Protein AF-A0A1F2TN64-F1 (afdb_monomer)

Solvent-accessible surface area (backbone atoms only — not comparable to full-atom values): 20348 Å² total; per-residue (Å²): 143,78,88,83,78,82,79,74,81,76,73,93,75,72,71,48,75,47,79,46,53,26,42,60,43,100,80,72,42,45,39,30,72,47,90,91,70,42,44,28,40,50,38,76,92,53,47,90,76,58,58,72,69,39,39,29,32,22,40,30,51,77,48,101,82,36,29,40,29,45,81,72,48,76,61,81,82,84,92,81,87,76,88,78,70,61,68,74,57,60,54,52,61,56,53,66,69,72,69,71,85,89,83,90,89,87,88,86,86,88,87,88,85,86,89,88,86,88,88,86,89,84,85,92,80,94,76,83,86,76,77,83,77,75,81,74,79,72,81,70,74,72,76,73,72,75,77,74,81,56,46,60,81,80,42,45,61,85,33,24,33,30,37,44,34,38,42,68,51,41,52,51,20,25,60,74,57,61,46,51,75,28,62,48,44,39,50,57,53,64,38,50,54,28,38,70,56,50,32,38,36,39,41,68,40,83,53,100,79,44,67,68,59,50,53,50,56,50,50,42,45,76,49,62,30,51,74,46,74,41,76,51,46,71,44,63,42,90,86,78,66,46,77,44,76,51,64,84,55,62,67,62,51,49,50,52,55,60,78,42,49,92,63,38,44,33,35,39,37,30,39,24,58,49,88,48,27,65,54,46,44,54,42,39,76,70,72,34,47,42,30,37,33,32,21,79,93,49,50,32,70,63,24,61,72,53,43,43,83,68,70,46,44,51,71,75,39,44,95,69,24,40,44,87,91,57,70,73,70,80,88,128

Foldseek 3Di:
DDDDDDPDDPPPFPWDKDKFFWAQAPQRWTWTAAPVGAIEGEQPVCSVVHDHRWIFTWTWGDDPRHTYTYGDGTDDDDDDPHDDDPPVVVVVVVVVVPPDDDDDDDDDDDDDDDDDDDDDDDDDDDDDDDPDDDPDDDPPPDPPPPQADFLLVVDDLAFAEEEQAEPVQQVVQCVVLLFDFQLLLVQCRNCHNYRYFAYEHEDEPADPPDPVVVVVVVSCVSSRHSYHYDHWDFDQDPPPRDTDTDDDCLVVSLSVCVSCLVRGQEYEYAHQDLSCLVSLQVSVVVNHQYEYEGAPVRHDPSNVVRHHPDHRHVSSCCVRGGDPVDDRDPDD

pLDDT: mean 72.83, std 21.75, range [27.3, 98.62]

Structure (mmCIF, N/CA/C/O backbone):
data_AF-A0A1F2TN64-F1
#
_entry.id   AF-A0A1F2TN64-F1
#
loop_
_atom_site.group_PDB
_atom_site.id
_atom_site.type_symbol
_atom_site.label_atom_id
_atom_site.label_alt_id
_atom_site.label_comp_id
_atom_site.label_asym_id
_atom_site.label_entity_id
_atom_site.label_seq_id
_atom_site.pdbx_PDB_ins_code
_atom_site.Cartn_x
_atom_site.Cartn_y
_atom_site.Cartn_z
_atom_site.occupancy
_atom_site.B_iso_or_equiv
_atom_site.auth_seq_id
_atom_site.auth_comp_id
_atom_site.auth_asym_id
_atom_site.auth_atom_id
_atom_site.pdbx_PDB_model_num
ATOM 1 N N . MET A 1 1 ? -35.352 -37.977 -30.064 1.00 39.56 1 MET A N 1
ATOM 2 C CA . MET A 1 1 ? -35.302 -37.881 -28.590 1.00 39.56 1 MET A CA 1
ATOM 3 C C . MET A 1 1 ? -33.963 -38.431 -28.144 1.00 39.56 1 MET A C 1
ATOM 5 O O . MET A 1 1 ? -33.774 -39.636 -28.181 1.00 39.56 1 MET A O 1
ATOM 9 N N . THR A 1 2 ? -33.044 -37.540 -27.783 1.00 27.30 2 THR A N 1
ATOM 10 C CA . THR A 1 2 ? -31.737 -37.867 -27.199 1.00 27.30 2 THR A CA 1
ATOM 11 C C . THR A 1 2 ? -31.492 -36.801 -26.131 1.00 27.30 2 THR A C 1
ATOM 13 O O . THR A 1 2 ? -31.631 -35.620 -26.458 1.00 27.30 2 THR A O 1
ATOM 16 N N . PRO A 1 3 ? -31.243 -37.155 -24.859 1.00 36.47 3 PRO A N 1
ATOM 17 C CA . PRO A 1 3 ? -31.169 -36.165 -23.796 1.00 36.47 3 PRO A CA 1
ATOM 18 C C . PRO A 1 3 ? -29.805 -35.468 -23.799 1.00 36.47 3 PRO A C 1
ATOM 20 O O . PRO A 1 3 ? -28.757 -36.106 -23.869 1.00 36.47 3 PRO A O 1
ATOM 23 N N . ILE A 1 4 ? -29.855 -34.139 -23.730 1.00 35.28 4 ILE A N 1
ATOM 24 C CA . ILE A 1 4 ? -28.713 -33.235 -23.601 1.00 35.28 4 ILE A CA 1
ATOM 25 C C . ILE A 1 4 ? -28.131 -33.412 -22.195 1.00 35.28 4 ILE A C 1
ATOM 27 O O . ILE A 1 4 ? -28.823 -33.211 -21.195 1.00 35.28 4 ILE A O 1
ATOM 31 N N . GLY A 1 5 ? -26.865 -33.826 -22.135 1.00 30.88 5 GLY A N 1
ATOM 32 C CA . GLY A 1 5 ? -26.107 -33.967 -20.899 1.00 30.88 5 GLY A CA 1
ATOM 33 C C . GLY A 1 5 ? -25.981 -32.630 -20.174 1.00 30.88 5 GLY A C 1
ATOM 34 O O . GLY A 1 5 ? -25.584 -31.622 -20.754 1.00 30.88 5 GLY A O 1
ATOM 35 N N . ARG A 1 6 ? -26.333 -32.645 -18.887 1.00 35.66 6 ARG A N 1
ATOM 36 C CA . ARG A 1 6 ? -26.046 -31.582 -17.923 1.00 35.66 6 ARG A CA 1
ATOM 37 C C . ARG A 1 6 ? -24.535 -31.340 -17.884 1.00 35.66 6 ARG A C 1
ATOM 39 O O . ARG A 1 6 ? -23.804 -32.175 -17.361 1.00 35.66 6 ARG A O 1
ATOM 46 N N . ASN A 1 7 ? -24.082 -30.191 -18.380 1.00 31.33 7 ASN A N 1
ATOM 47 C CA . ASN A 1 7 ? -22.792 -29.643 -17.975 1.00 31.33 7 ASN A CA 1
ATOM 48 C C . ASN A 1 7 ? -22.923 -29.208 -16.514 1.00 31.33 7 ASN A C 1
ATOM 50 O O . ASN A 1 7 ? -23.584 -28.214 -16.212 1.00 31.33 7 ASN A O 1
ATOM 54 N N . GLY A 1 8 ? -22.340 -29.999 -15.614 1.00 30.70 8 GLY A N 1
ATOM 55 C CA . GLY A 1 8 ? -22.104 -29.587 -14.241 1.00 30.70 8 GLY A CA 1
ATOM 56 C C . GLY A 1 8 ? -21.147 -28.402 -14.246 1.00 30.70 8 GLY A C 1
ATOM 57 O O . GLY A 1 8 ? -20.028 -28.510 -14.743 1.00 30.70 8 GLY A O 1
ATOM 58 N N . ALA A 1 9 ? -21.610 -27.272 -13.718 1.00 32.94 9 ALA A N 1
ATOM 59 C CA . ALA A 1 9 ? -20.723 -26.241 -13.217 1.00 32.94 9 ALA A CA 1
ATOM 60 C C . ALA A 1 9 ? -19.852 -26.898 -12.139 1.00 32.94 9 ALA A C 1
ATOM 62 O O . ALA A 1 9 ? -20.365 -27.354 -11.119 1.00 32.94 9 ALA A O 1
ATOM 63 N N . VAL A 1 10 ? -18.561 -27.046 -12.420 1.00 35.47 10 VAL A N 1
ATOM 64 C CA 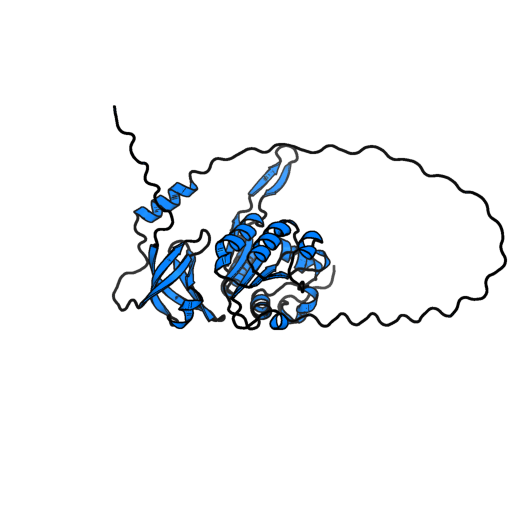. VAL A 1 10 ? -17.579 -27.377 -11.392 1.00 35.47 10 VAL A CA 1
ATOM 65 C C . VAL A 1 10 ? -17.364 -26.079 -10.626 1.00 35.47 10 VAL A C 1
ATOM 67 O O . VAL A 1 10 ? -16.872 -25.109 -11.196 1.00 35.47 10 VAL A O 1
ATOM 70 N N . ASP A 1 11 ? -17.842 -26.057 -9.385 1.00 36.22 11 ASP A N 1
ATOM 71 C CA . ASP 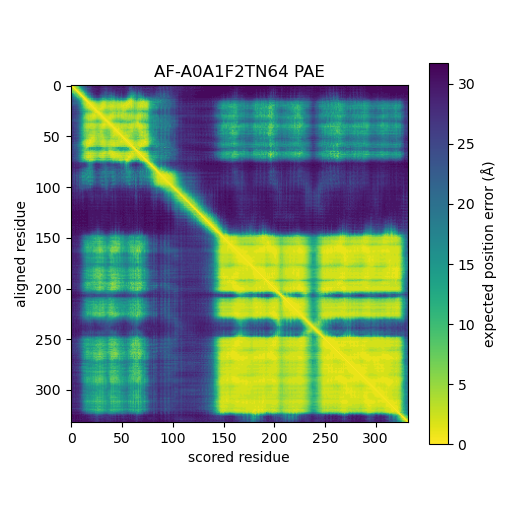A 1 11 ? -17.609 -24.992 -8.413 1.00 36.22 11 ASP A CA 1
ATOM 72 C C . ASP A 1 11 ? -16.093 -24.792 -8.254 1.00 36.22 11 ASP A C 1
ATOM 74 O O . ASP A 1 11 ? -15.376 -25.716 -7.875 1.00 36.22 11 ASP A O 1
ATOM 78 N N . ASP A 1 12 ? -15.597 -23.595 -8.564 1.00 45.56 12 ASP A N 1
ATOM 79 C CA . ASP A 1 12 ? -14.176 -23.215 -8.445 1.00 45.56 12 ASP A CA 1
ATOM 80 C C . ASP A 1 12 ? -13.821 -22.787 -6.998 1.00 45.56 12 ASP A C 1
ATOM 82 O O . ASP A 1 12 ? -12.786 -22.173 -6.745 1.00 45.56 12 ASP A O 1
ATOM 86 N N . ASP A 1 13 ? -14.706 -23.095 -6.042 1.00 47.28 13 ASP A N 1
ATOM 87 C CA . ASP A 1 13 ? -14.634 -22.705 -4.626 1.00 47.28 13 ASP A CA 1
ATOM 88 C C . ASP A 1 13 ? -14.516 -23.925 -3.690 1.00 47.28 13 ASP A C 1
ATOM 90 O O . ASP A 1 13 ? -14.804 -23.831 -2.497 1.00 47.28 13 ASP A O 1
ATOM 94 N N . GLU A 1 14 ? -14.101 -25.095 -4.204 1.00 52.12 14 GLU A N 1
ATOM 95 C CA . GLU A 1 14 ? -13.845 -26.247 -3.335 1.00 52.12 14 GLU A CA 1
ATOM 96 C C . GLU A 1 14 ? -12.638 -25.961 -2.418 1.00 52.12 14 GLU A C 1
ATOM 98 O O . GLU A 1 14 ? -11.516 -25.745 -2.895 1.00 52.12 14 GLU A O 1
ATOM 103 N N . PRO A 1 15 ? -12.838 -25.949 -1.088 1.00 57.16 15 PRO A N 1
ATOM 104 C CA . PRO A 1 15 ? -11.775 -25.642 -0.149 1.00 57.16 15 PRO A CA 1
ATOM 105 C C . PRO A 1 15 ? -10.668 -26.699 -0.204 1.00 57.16 15 PRO A C 1
ATOM 107 O O . PRO A 1 15 ? -10.902 -27.878 0.059 1.00 57.16 15 PRO A O 1
ATOM 110 N N . VAL A 1 16 ? -9.439 -26.268 -0.492 1.00 72.94 16 VAL A N 1
ATOM 111 C CA . VAL A 1 16 ? -8.272 -27.160 -0.540 1.00 72.94 16 VAL A CA 1
ATOM 112 C C . VAL A 1 16 ? -7.696 -27.302 0.865 1.00 72.94 16 VAL A C 1
ATOM 114 O O . VAL A 1 16 ? -7.259 -26.317 1.456 1.00 72.94 16 VAL A O 1
ATOM 117 N N . GLU A 1 17 ? -7.663 -28.512 1.417 1.00 79.44 17 GLU A N 1
ATOM 118 C CA . GLU A 1 17 ? -7.006 -28.770 2.704 1.00 79.44 17 GLU A CA 1
ATOM 119 C C . GLU A 1 17 ? -5.508 -29.064 2.512 1.00 79.44 17 GLU A C 1
ATOM 121 O O . GLU A 1 17 ? -5.107 -29.799 1.607 1.00 79.44 17 GLU A O 1
ATOM 126 N N . ALA A 1 18 ? -4.661 -28.465 3.351 1.00 77.62 18 ALA A N 1
ATOM 127 C CA . ALA A 1 18 ? -3.208 -28.622 3.312 1.00 77.62 18 ALA A CA 1
ATOM 128 C C . ALA A 1 18 ? -2.614 -28.622 4.723 1.00 77.62 18 ALA A C 1
ATOM 130 O O . ALA A 1 18 ? -3.174 -28.031 5.637 1.00 77.62 18 ALA A O 1
ATOM 131 N N . VAL A 1 19 ? -1.440 -29.230 4.901 1.00 78.31 19 VAL A N 1
ATOM 132 C CA . VAL A 1 19 ? -0.712 -29.199 6.179 1.00 78.31 19 VAL A CA 1
ATOM 133 C C . VAL A 1 19 ? 0.476 -28.249 6.065 1.00 78.31 19 VAL A C 1
ATOM 135 O O . VAL A 1 19 ? 1.426 -28.522 5.328 1.00 78.31 19 VAL A O 1
ATOM 138 N N . LEU A 1 20 ? 0.436 -27.140 6.802 1.00 81.06 20 LEU A N 1
ATOM 139 C CA . LEU A 1 20 ? 1.419 -26.058 6.723 1.00 81.06 20 LEU A CA 1
ATOM 140 C C . LEU A 1 20 ? 2.029 -25.747 8.088 1.00 81.06 20 LEU A C 1
ATOM 142 O O . LEU A 1 20 ? 1.344 -25.785 9.106 1.00 81.06 20 LEU A O 1
ATOM 146 N N . THR A 1 21 ? 3.320 -25.418 8.095 1.00 78.94 21 THR A N 1
ATOM 147 C CA . THR A 1 21 ? 3.996 -24.845 9.264 1.00 78.94 21 THR A CA 1
ATOM 148 C C . THR A 1 21 ? 3.968 -23.331 9.143 1.00 78.94 21 THR A C 1
ATOM 150 O O . THR A 1 21 ? 4.405 -22.793 8.121 1.00 78.94 21 THR A O 1
ATOM 153 N N . PHE A 1 22 ? 3.443 -22.658 10.162 1.00 79.56 22 PHE A N 1
ATOM 154 C CA . PHE A 1 22 ? 3.389 -21.202 10.197 1.00 79.56 22 PHE A CA 1
ATOM 155 C C . PHE A 1 22 ? 4.536 -20.657 11.029 1.00 79.56 22 PHE A C 1
ATOM 157 O O . PHE A 1 22 ? 4.775 -21.112 12.144 1.00 79.56 22 PHE A O 1
ATOM 164 N N . HIS A 1 23 ? 5.215 -19.657 10.481 1.00 76.69 23 HIS A N 1
ATOM 165 C CA . HIS A 1 23 ? 6.259 -18.930 11.181 1.00 76.69 23 HIS A CA 1
ATOM 166 C C . HIS A 1 23 ? 5.789 -17.518 11.491 1.00 76.69 23 HIS A C 1
ATOM 168 O O . HIS A 1 23 ? 5.224 -16.841 10.624 1.00 76.69 23 HIS A O 1
ATOM 174 N N . GLU A 1 24 ? 6.010 -17.099 12.728 1.00 76.50 24 GLU A N 1
ATOM 175 C CA . GLU A 1 24 ? 5.721 -15.757 13.195 1.00 76.50 24 GLU A CA 1
ATOM 176 C C . GLU A 1 24 ? 6.815 -14.792 12.729 1.00 76.50 24 GLU A C 1
ATOM 178 O O . GLU A 1 24 ? 8.011 -15.014 12.915 1.00 76.50 24 GLU A O 1
ATOM 183 N N . GLN A 1 25 ? 6.405 -13.722 12.061 1.00 73.06 25 GLN A N 1
ATOM 184 C CA . GLN A 1 25 ? 7.287 -12.640 11.648 1.00 73.06 25 GLN A CA 1
ATOM 185 C C . GLN A 1 25 ? 7.372 -11.581 12.749 1.00 73.06 25 GLN A C 1
ATOM 187 O O . GLN A 1 25 ? 6.516 -11.494 13.622 1.00 73.06 25 GLN A O 1
ATOM 192 N N . ALA A 1 26 ? 8.392 -10.721 12.682 1.00 58.22 26 ALA A N 1
ATOM 193 C CA . ALA A 1 26 ? 8.610 -9.647 13.660 1.00 58.22 26 ALA A CA 1
ATOM 194 C C . ALA A 1 26 ? 7.440 -8.642 13.769 1.00 58.22 26 ALA A C 1
ATOM 196 O O . ALA A 1 26 ? 7.387 -7.851 14.703 1.00 58.22 26 ALA A O 1
ATOM 197 N N . ASP A 1 27 ? 6.516 -8.661 12.809 1.00 57.62 27 ASP A N 1
ATOM 198 C CA . ASP A 1 27 ? 5.286 -7.865 12.785 1.00 57.62 27 ASP A CA 1
ATOM 199 C C . ASP A 1 27 ? 4.055 -8.617 13.332 1.00 57.62 27 ASP A C 1
ATOM 201 O O . ASP A 1 27 ? 2.925 -8.155 13.171 1.00 57.62 27 ASP A O 1
ATOM 205 N N . GLY A 1 28 ? 4.267 -9.779 13.956 1.00 65.12 28 GLY A N 1
ATOM 206 C CA . GLY A 1 28 ? 3.241 -10.627 14.557 1.00 65.12 28 GLY A CA 1
ATOM 207 C C . GLY A 1 28 ? 2.487 -11.513 13.567 1.00 65.12 28 GLY A C 1
ATOM 208 O O . GLY A 1 28 ? 1.685 -12.340 13.999 1.00 65.12 28 GLY A O 1
ATOM 209 N N . ARG A 1 29 ? 2.711 -11.392 12.249 1.00 71.06 29 ARG A N 1
ATOM 210 C CA . ARG A 1 29 ? 2.045 -12.244 11.250 1.00 71.06 29 ARG A CA 1
ATOM 211 C C . ARG A 1 29 ? 2.502 -13.682 11.329 1.00 71.06 29 ARG A C 1
ATOM 213 O O . ARG A 1 29 ? 3.685 -13.944 11.471 1.00 71.06 29 ARG A O 1
ATOM 220 N N . LYS A 1 30 ? 1.583 -14.606 11.059 1.00 76.62 30 LYS A N 1
ATOM 221 C CA . LYS A 1 30 ? 1.882 -16.031 10.904 1.00 76.62 30 LYS A CA 1
ATOM 222 C C . LYS A 1 30 ? 1.745 -16.417 9.437 1.00 76.62 30 LYS A C 1
ATOM 224 O O . LYS A 1 30 ? 0.650 -16.369 8.871 1.00 76.62 30 LYS A O 1
ATOM 229 N N . VAL A 1 31 ? 2.868 -16.763 8.815 1.00 80.06 31 VAL A N 1
ATOM 230 C CA . VAL A 1 31 ? 2.972 -17.035 7.372 1.00 80.06 31 VAL A CA 1
ATOM 231 C C . VAL A 1 31 ? 3.491 -18.438 7.104 1.00 80.06 31 VAL A C 1
ATOM 233 O O . VAL A 1 31 ? 4.410 -18.913 7.766 1.00 80.06 31 VAL A O 1
ATOM 236 N N . ALA A 1 32 ? 2.940 -19.061 6.067 1.00 80.00 32 ALA A N 1
ATOM 237 C CA . ALA A 1 32 ? 3.425 -20.309 5.493 1.00 80.00 32 ALA A CA 1
ATOM 238 C C . ALA A 1 32 ? 3.638 -20.157 3.977 1.00 80.00 32 ALA A C 1
ATOM 240 O O . ALA A 1 32 ? 3.263 -19.150 3.371 1.00 80.00 32 ALA A O 1
ATOM 241 N N . ARG A 1 33 ? 4.265 -21.148 3.336 1.00 75.62 33 ARG A N 1
ATOM 242 C CA . ARG A 1 33 ? 4.484 -21.165 1.880 1.00 75.62 33 ARG A CA 1
ATOM 243 C C . ARG A 1 33 ? 4.055 -22.504 1.291 1.00 75.62 33 ARG A C 1
ATOM 245 O O . ARG A 1 33 ? 4.389 -23.551 1.836 1.00 75.62 33 ARG A O 1
ATOM 252 N N . LEU A 1 34 ? 3.348 -22.460 0.165 1.00 70.94 34 LEU A N 1
ATOM 253 C CA . LEU A 1 34 ? 3.025 -23.635 -0.649 1.00 70.94 34 LEU A CA 1
ATOM 254 C C . LEU A 1 34 ? 4.150 -23.938 -1.654 1.00 70.94 34 LEU A C 1
ATOM 256 O O . LEU A 1 34 ? 4.951 -23.045 -1.969 1.00 70.94 34 LEU A O 1
ATOM 260 N N . PRO A 1 35 ? 4.200 -25.164 -2.216 1.00 52.56 35 PRO A N 1
ATOM 261 C CA . PRO A 1 35 ? 5.058 -25.462 -3.360 1.00 52.56 35 PRO A CA 1
ATOM 262 C C . PRO A 1 35 ? 4.799 -24.465 -4.501 1.00 52.56 35 PRO A C 1
ATOM 264 O O . PRO A 1 35 ? 3.655 -24.102 -4.768 1.00 52.56 35 PRO A O 1
ATOM 267 N N . GLY A 1 36 ? 5.862 -23.973 -5.142 1.00 53.41 36 GLY A N 1
ATOM 268 C CA . GLY A 1 36 ? 5.778 -22.878 -6.123 1.00 53.41 36 GLY A CA 1
ATOM 269 C C . GLY A 1 36 ? 5.879 -21.469 -5.521 1.00 53.41 36 GLY A C 1
ATOM 270 O O . GLY A 1 36 ? 5.781 -20.484 -6.245 1.00 53.41 36 GLY A O 1
ATOM 271 N N . GLY A 1 37 ? 6.102 -21.348 -4.207 1.00 60.34 37 GLY A N 1
ATOM 272 C CA . GLY A 1 37 ? 6.414 -20.073 -3.550 1.00 60.34 37 GLY A CA 1
ATOM 273 C C . GLY A 1 37 ? 5.199 -19.202 -3.228 1.00 60.34 37 GLY A C 1
ATOM 274 O O . GLY A 1 37 ? 5.370 -18.088 -2.729 1.00 60.34 37 GLY A O 1
ATOM 275 N N . LYS A 1 38 ? 3.979 -19.702 -3.465 1.00 68.06 38 LYS A N 1
ATOM 276 C CA . LYS A 1 38 ? 2.742 -19.003 -3.108 1.00 68.06 38 LYS A CA 1
ATOM 277 C C . LYS A 1 38 ? 2.673 -18.831 -1.589 1.00 68.06 38 LYS A C 1
ATOM 279 O O . LYS A 1 38 ? 2.704 -19.807 -0.839 1.00 68.06 38 LYS A O 1
ATOM 284 N N . VAL A 1 39 ? 2.605 -17.577 -1.149 1.00 76.75 39 VAL A N 1
ATOM 285 C CA . VAL A 1 39 ? 2.502 -17.213 0.269 1.00 76.75 39 VAL A CA 1
ATOM 286 C C . VAL A 1 39 ? 1.113 -17.578 0.786 1.00 76.75 39 VAL A C 1
ATOM 288 O O . VAL A 1 39 ? 0.112 -17.381 0.093 1.00 76.75 39 VAL A O 1
ATOM 291 N N . VAL A 1 40 ? 1.061 -18.102 2.006 1.00 78.69 40 VAL A N 1
ATOM 292 C CA . VAL A 1 40 ? -0.168 -18.407 2.732 1.00 78.69 40 VAL A CA 1
ATOM 293 C C . VAL A 1 40 ? -0.210 -17.562 3.995 1.00 78.69 40 VAL A C 1
ATOM 295 O O . VAL A 1 40 ? 0.684 -17.651 4.837 1.00 78.69 40 VAL A O 1
ATOM 298 N N . LEU A 1 41 ? -1.244 -16.735 4.103 1.00 80.81 41 LEU A N 1
ATOM 299 C CA . LEU A 1 41 ? -1.526 -15.914 5.272 1.00 80.81 41 LEU A CA 1
ATOM 300 C C . LEU A 1 41 ? -2.531 -16.652 6.149 1.00 80.81 41 LEU A C 1
ATOM 302 O O . LEU A 1 41 ? -3.555 -17.114 5.648 1.00 80.81 41 LEU A O 1
ATOM 306 N N . LEU A 1 42 ? -2.260 -16.761 7.444 1.00 80.75 42 LEU A N 1
ATOM 307 C CA . LEU A 1 42 ? -3.262 -17.248 8.385 1.00 80.75 42 LEU A CA 1
ATOM 308 C C . LEU A 1 42 ? -4.3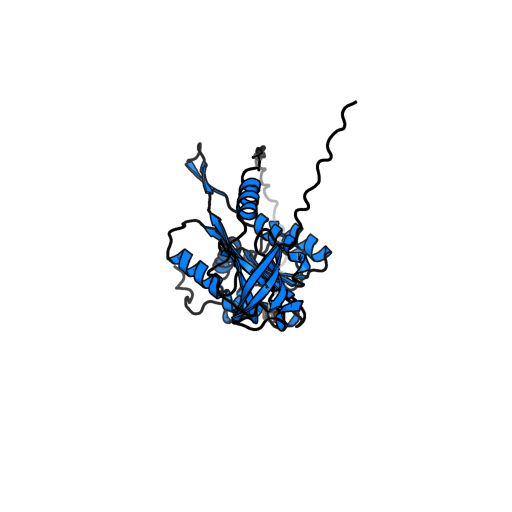96 -16.217 8.516 1.00 80.75 42 LEU A C 1
ATOM 310 O O . LEU A 1 42 ? -4.129 -15.014 8.542 1.00 80.75 42 LEU A O 1
ATOM 314 N N . ASP A 1 43 ? -5.650 -16.669 8.594 1.00 80.69 43 ASP A N 1
ATOM 315 C CA . ASP A 1 43 ? -6.782 -15.776 8.862 1.00 80.69 43 ASP A CA 1
ATOM 316 C C . ASP A 1 43 ? -6.538 -15.005 10.168 1.00 80.69 43 ASP A C 1
ATOM 318 O O . ASP A 1 43 ? -6.310 -15.602 11.225 1.00 80.69 43 ASP A O 1
ATOM 322 N N . LEU A 1 44 ? -6.599 -13.671 10.088 1.00 74.44 44 LEU A N 1
ATOM 323 C CA . LEU A 1 44 ? -6.331 -12.760 11.202 1.00 74.44 44 LEU A CA 1
ATOM 324 C C . LEU A 1 44 ? -7.161 -13.092 12.448 1.00 74.44 44 LEU A C 1
ATOM 326 O O . LEU A 1 44 ? -6.641 -13.047 13.562 1.00 74.44 44 LEU A O 1
ATOM 330 N N . HIS A 1 45 ? -8.426 -13.492 12.282 1.00 77.12 45 HIS A N 1
ATOM 331 C CA . HIS A 1 45 ? -9.300 -13.820 13.415 1.00 77.12 45 HIS A CA 1
ATOM 332 C C . HIS A 1 45 ? -8.852 -15.083 14.151 1.00 77.12 45 HIS A C 1
ATOM 334 O O . HIS A 1 45 ? -9.197 -15.278 15.314 1.00 77.12 45 HIS A O 1
ATOM 340 N N . GLN A 1 46 ? -8.090 -15.946 13.484 1.00 78.75 46 GLN A N 1
ATOM 341 C CA . GLN A 1 46 ? -7.643 -17.235 13.995 1.00 78.75 46 GLN A CA 1
ATOM 342 C C . GLN A 1 46 ? -6.147 -17.234 14.344 1.00 78.75 46 GLN A C 1
ATOM 344 O O . GLN A 1 46 ? -5.629 -18.257 14.785 1.00 78.75 46 GLN A O 1
ATOM 349 N N . MET A 1 47 ? -5.450 -16.098 14.207 1.00 75.50 47 MET A N 1
ATOM 350 C CA . MET A 1 47 ? -4.010 -16.004 14.476 1.00 75.50 47 MET A CA 1
ATOM 351 C C . MET A 1 47 ? -3.610 -16.430 15.886 1.00 75.50 47 MET A C 1
ATOM 353 O O . MET A 1 47 ? -2.559 -17.035 16.063 1.00 75.50 47 MET A O 1
ATOM 357 N N . HIS A 1 48 ? -4.459 -16.159 16.876 1.00 75.88 48 HIS A N 1
ATOM 358 C CA . HIS A 1 48 ? -4.227 -16.537 18.271 1.00 75.88 48 HIS A CA 1
ATOM 359 C C . HIS A 1 48 ? -4.236 -18.057 18.509 1.00 75.88 48 HIS A C 1
ATOM 361 O O . HIS A 1 48 ? -3.784 -18.503 19.559 1.00 75.88 48 HIS A O 1
ATOM 367 N N . ARG A 1 49 ? -4.769 -18.855 17.572 1.00 77.25 49 ARG A N 1
ATOM 368 C CA . ARG A 1 49 ? -4.877 -20.315 17.720 1.00 77.25 49 ARG A CA 1
ATOM 369 C C . ARG A 1 49 ? -3.605 -21.058 17.343 1.00 77.25 49 ARG A C 1
ATOM 371 O O . ARG A 1 49 ? -3.404 -22.155 17.840 1.00 77.25 49 ARG A O 1
ATOM 378 N N . VAL A 1 50 ? -2.792 -20.489 16.458 1.00 77.62 50 VAL A N 1
ATOM 379 C CA . VAL A 1 50 ? -1.599 -21.135 15.899 1.00 77.62 50 VAL A CA 1
ATOM 380 C C . VAL A 1 50 ? -0.377 -20.541 16.581 1.00 77.62 50 VAL A C 1
ATOM 382 O O . VAL A 1 50 ? -0.192 -19.336 16.489 1.00 77.62 50 VAL A O 1
ATOM 385 N N . ALA A 1 51 ? 0.472 -21.314 17.254 1.00 75.56 51 ALA A N 1
ATOM 386 C CA . ALA A 1 51 ? 1.735 -20.796 17.788 1.00 75.56 51 ALA A CA 1
ATOM 387 C C . ALA A 1 51 ? 2.849 -20.786 16.719 1.00 75.56 51 ALA A C 1
ATOM 389 O O . ALA A 1 51 ? 2.711 -21.375 15.647 1.00 75.56 51 ALA A O 1
ATOM 390 N N . ASP A 1 52 ? 3.926 -20.035 16.967 1.00 77.12 52 ASP A N 1
ATOM 391 C CA . ASP A 1 52 ? 5.079 -20.006 16.055 1.00 77.12 52 ASP A CA 1
ATOM 392 C C . ASP A 1 52 ? 5.717 -21.398 15.916 1.00 77.12 52 ASP A C 1
ATOM 394 O O . ASP A 1 52 ? 5.895 -22.116 16.900 1.00 77.12 52 ASP A O 1
ATOM 398 N N . GLY A 1 53 ? 6.040 -21.784 14.683 1.00 70.88 53 GLY A N 1
ATOM 399 C CA . GLY A 1 53 ? 6.646 -23.073 14.356 1.00 70.88 53 GLY A CA 1
ATOM 400 C C . GLY A 1 53 ? 5.680 -24.259 14.400 1.00 70.88 53 GLY A C 1
ATOM 401 O O . GLY A 1 53 ? 6.090 -25.382 14.096 1.00 70.88 53 GLY A O 1
ATOM 402 N N . GLU A 1 54 ? 4.404 -24.047 14.732 1.00 77.12 54 GLU A N 1
ATOM 403 C CA . GLU A 1 54 ? 3.420 -25.121 14.753 1.00 77.12 54 GLU A CA 1
ATOM 404 C C . GLU A 1 54 ? 2.956 -25.507 13.352 1.00 77.12 54 GLU A C 1
ATOM 406 O O . GLU A 1 54 ? 2.804 -24.686 12.440 1.00 77.12 54 GLU A O 1
ATOM 411 N N . ARG A 1 55 ? 2.674 -26.801 13.205 1.00 77.56 55 ARG A N 1
ATOM 412 C CA . ARG A 1 55 ? 2.156 -27.382 11.976 1.00 77.56 55 ARG A CA 1
ATOM 413 C C . ARG A 1 55 ? 0.663 -27.629 12.107 1.00 77.56 55 ARG A C 1
ATOM 415 O O . ARG A 1 55 ? 0.229 -28.324 13.020 1.00 77.56 55 ARG A O 1
ATOM 422 N N . TRP A 1 56 ? -0.107 -27.094 11.175 1.00 80.31 56 TRP A N 1
ATOM 423 C CA . TRP A 1 56 ? -1.562 -27.138 11.201 1.00 80.31 56 TRP A CA 1
ATOM 424 C C . TRP A 1 56 ? -2.107 -27.705 9.898 1.00 80.31 56 TRP A C 1
ATOM 426 O O . TRP A 1 56 ? -1.635 -27.352 8.815 1.00 80.31 56 TRP A O 1
ATOM 436 N N . SER A 1 57 ? -3.116 -28.567 10.012 1.00 80.88 57 SER A N 1
ATOM 437 C CA . SER A 1 57 ? -4.060 -28.790 8.925 1.00 80.88 57 SER A CA 1
ATOM 438 C C . SER A 1 57 ? -4.872 -27.514 8.760 1.00 80.88 57 SER A C 1
ATOM 440 O O . SER A 1 57 ? -5.431 -26.986 9.726 1.00 80.88 57 SER A O 1
ATOM 442 N N . VAL A 1 58 ? -4.886 -26.982 7.549 1.00 81.94 58 VAL A N 1
ATOM 443 C CA . VAL A 1 58 ? -5.549 -25.733 7.220 1.00 81.94 58 VAL A CA 1
ATOM 444 C C . VAL A 1 58 ? -6.435 -25.914 6.012 1.00 81.94 58 VAL A C 1
ATOM 446 O O . VAL A 1 58 ? -6.078 -26.589 5.046 1.00 81.94 58 VAL A O 1
ATOM 449 N N . ARG A 1 59 ? -7.572 -25.235 6.046 1.00 82.06 59 ARG A N 1
ATOM 450 C CA . ARG A 1 59 ? -8.404 -25.034 4.875 1.00 82.06 59 ARG A CA 1
ATOM 451 C C . ARG A 1 59 ? -7.925 -23.794 4.143 1.00 82.06 59 ARG A C 1
ATOM 453 O O . ARG A 1 59 ? -7.887 -22.704 4.711 1.00 82.06 59 ARG A O 1
ATOM 460 N N . LEU A 1 60 ? -7.543 -23.960 2.887 1.00 80.12 60 LEU A N 1
ATOM 461 C CA . LEU A 1 60 ? -7.066 -22.879 2.045 1.00 80.12 60 LEU A CA 1
ATOM 462 C C . LEU A 1 60 ? -8.217 -22.323 1.223 1.00 80.12 60 LEU A C 1
ATOM 464 O O . LEU A 1 60 ? -8.771 -23.002 0.359 1.00 80.12 60 LEU A O 1
ATOM 468 N N . ARG A 1 61 ? -8.503 -21.040 1.427 1.00 76.75 61 ARG A N 1
ATOM 469 C CA . ARG A 1 61 ? -9.236 -20.244 0.447 1.00 76.75 61 ARG A CA 1
ATOM 470 C C . ARG A 1 61 ? -8.225 -19.651 -0.518 1.00 76.75 61 ARG A C 1
ATOM 472 O O . ARG A 1 61 ? -7.462 -18.737 -0.179 1.00 76.75 61 ARG A O 1
ATOM 479 N N . HIS A 1 62 ? -8.168 -20.234 -1.712 1.00 65.44 62 HIS A N 1
ATOM 480 C CA . HIS A 1 62 ? -7.288 -19.763 -2.769 1.00 65.44 62 HIS A CA 1
ATOM 481 C C . HIS A 1 62 ? -7.731 -18.368 -3.216 1.00 65.44 62 HIS A C 1
ATOM 483 O O . HIS A 1 62 ? -8.868 -18.146 -3.617 1.00 65.44 62 HIS A O 1
ATOM 489 N N . LYS A 1 63 ? -6.806 -17.413 -3.165 1.00 60.94 63 LYS A N 1
ATOM 490 C CA . LYS A 1 63 ? -6.887 -16.180 -3.949 1.00 60.94 63 LYS A CA 1
ATOM 491 C C . LYS A 1 63 ? -5.906 -16.303 -5.110 1.00 60.94 63 LYS A C 1
ATOM 493 O O . LYS A 1 63 ? -4.988 -17.129 -5.056 1.00 60.94 63 LYS A O 1
ATOM 498 N N . GLU A 1 64 ? -6.083 -15.516 -6.165 1.00 52.72 64 GLU A N 1
ATOM 499 C CA . GLU A 1 64 ? -5.177 -15.543 -7.326 1.00 52.72 64 GLU A CA 1
ATOM 500 C C . GLU A 1 64 ? -3.710 -15.365 -6.891 1.00 52.72 64 GLU A C 1
ATOM 502 O O . GLU A 1 64 ? -2.805 -16.048 -7.367 1.00 52.72 64 GLU A O 1
ATOM 507 N N . THR A 1 65 ? -3.489 -14.530 -5.880 1.00 53.94 65 THR A N 1
ATOM 508 C CA . THR A 1 65 ? -2.185 -13.959 -5.549 1.00 53.94 65 THR A CA 1
ATOM 509 C C . THR A 1 65 ? -1.540 -14.551 -4.281 1.00 53.94 65 THR A C 1
ATOM 511 O O . THR A 1 65 ? -0.313 -14.580 -4.152 1.00 53.94 65 THR A O 1
ATOM 514 N N . PHE A 1 66 ? -2.318 -15.075 -3.340 1.00 70.81 66 PHE A N 1
ATOM 515 C CA . PHE A 1 66 ? -1.866 -15.765 -2.117 1.00 70.81 66 PHE A CA 1
ATOM 516 C C . PHE A 1 66 ? -2.991 -16.704 -1.647 1.00 70.81 66 PHE A C 1
ATOM 518 O O . PHE A 1 66 ? -4.024 -16.799 -2.308 1.00 70.81 66 PHE A O 1
ATOM 525 N N . ALA A 1 67 ? -2.809 -17.462 -0.572 1.00 76.75 67 ALA A N 1
ATOM 526 C CA . ALA A 1 67 ? -3.908 -18.223 0.030 1.00 76.75 67 ALA A CA 1
ATOM 527 C C . ALA A 1 67 ? -4.174 -17.736 1.451 1.00 76.75 67 ALA A C 1
ATOM 529 O O . ALA A 1 67 ? -3.244 -17.327 2.148 1.00 76.75 67 ALA A O 1
ATOM 530 N N . ILE A 1 68 ? -5.436 -17.772 1.866 1.00 80.81 68 ILE A N 1
ATOM 531 C CA . ILE A 1 68 ? -5.810 -17.560 3.263 1.00 80.81 68 ILE A CA 1
ATOM 532 C C . ILE A 1 68 ? -6.023 -18.930 3.876 1.00 80.81 68 ILE A C 1
ATOM 534 O O . ILE A 1 68 ? -6.765 -19.740 3.322 1.00 80.81 68 ILE A O 1
ATOM 538 N N . ALA A 1 69 ? -5.352 -19.183 4.989 1.00 82.94 69 ALA A N 1
ATOM 539 C CA . ALA A 1 69 ? -5.476 -20.411 5.743 1.00 82.94 69 ALA A CA 1
ATOM 540 C C . ALA A 1 69 ? -6.412 -20.218 6.933 1.00 82.94 69 ALA A C 1
ATOM 542 O O . ALA A 1 69 ? -6.157 -19.393 7.811 1.00 82.94 69 ALA A O 1
ATOM 543 N N . GLU A 1 70 ? -7.451 -21.037 6.990 1.00 84.06 70 GLU A N 1
ATOM 544 C CA . GLU A 1 70 ? -8.229 -21.261 8.201 1.00 84.06 70 GLU A CA 1
ATOM 545 C C . GLU A 1 70 ? -7.661 -22.478 8.933 1.00 84.06 70 GLU A C 1
ATOM 547 O O . GLU A 1 70 ? -7.647 -23.573 8.363 1.00 84.06 70 GLU A O 1
ATOM 552 N N . PRO A 1 71 ? -7.181 -22.329 10.176 1.00 82.56 71 PRO A N 1
ATOM 553 C CA . PRO A 1 71 ? -6.677 -23.456 10.944 1.00 82.56 71 PRO A CA 1
ATOM 554 C C . PRO A 1 71 ? -7.809 -24.405 11.347 1.00 82.56 71 PRO A C 1
ATOM 556 O O . PRO A 1 71 ? -8.764 -24.004 12.021 1.00 82.56 71 PRO A O 1
ATOM 559 N N . LEU A 1 72 ? -7.665 -25.672 10.948 1.00 82.88 72 LEU A N 1
ATOM 560 C CA . LEU A 1 72 ? -8.543 -26.775 11.332 1.00 82.88 72 LEU A CA 1
ATOM 561 C C . LEU A 1 72 ? -8.006 -27.412 12.620 1.00 82.88 72 LEU A C 1
ATOM 563 O O . LEU A 1 72 ? -8.494 -27.086 13.703 1.00 82.88 72 LEU A O 1
ATOM 567 N N . ASP A 1 73 ? -6.933 -28.204 12.502 1.00 81.56 73 ASP A N 1
ATOM 568 C CA . ASP A 1 73 ? -6.377 -29.036 13.575 1.00 81.56 73 ASP A CA 1
ATOM 569 C C . ASP A 1 73 ? -4.840 -28.999 13.619 1.00 81.56 73 ASP A C 1
ATOM 571 O O . ASP A 1 73 ? -4.171 -28.916 12.586 1.00 81.56 73 ASP A O 1
ATOM 575 N N . LEU A 1 74 ? -4.267 -29.115 14.823 1.00 75.94 74 LEU A N 1
ATOM 576 C CA . LEU A 1 74 ? -2.819 -29.220 15.034 1.00 75.94 74 LEU A CA 1
ATOM 577 C C . LEU A 1 74 ? -2.310 -30.589 14.545 1.00 75.94 74 LEU A C 1
ATOM 579 O O . LEU A 1 74 ? -2.742 -31.634 15.034 1.00 75.94 74 LEU A O 1
ATOM 583 N N . ALA A 1 75 ? -1.356 -30.599 13.615 1.00 71.56 75 ALA A N 1
ATOM 584 C CA . ALA A 1 75 ? -0.815 -31.818 13.018 1.00 71.56 75 ALA A CA 1
ATOM 585 C C . ALA A 1 75 ? 0.265 -32.448 13.923 1.00 71.56 75 ALA A C 1
ATOM 587 O O . ALA A 1 75 ? 1.445 -32.101 13.837 1.00 71.56 75 ALA A O 1
ATOM 588 N N . ARG A 1 76 ? -0.137 -33.378 14.801 1.00 52.16 76 ARG A N 1
ATOM 589 C CA . ARG A 1 76 ? 0.746 -34.082 15.755 1.00 52.16 76 ARG A CA 1
ATOM 590 C C . ARG A 1 76 ? 1.273 -35.422 15.175 1.00 52.16 76 ARG A C 1
ATOM 592 O O . ARG A 1 76 ? 0.652 -36.447 15.409 1.00 52.16 76 ARG A O 1
ATOM 599 N N . GLU A 1 77 ? 2.407 -35.360 14.449 1.00 51.38 77 GLU A N 1
ATOM 600 C CA . GLU A 1 77 ? 3.358 -36.440 14.008 1.00 51.38 77 GLU A CA 1
ATOM 601 C C . GLU A 1 77 ? 2.825 -37.590 13.092 1.00 51.38 77 GLU A C 1
ATOM 603 O O . GLU A 1 77 ? 1.664 -37.954 13.171 1.00 51.38 77 GLU A O 1
ATOM 608 N N . ALA A 1 78 ? 3.552 -38.231 12.148 1.00 38.84 78 ALA A N 1
ATOM 609 C CA . ALA A 1 78 ? 4.989 -38.400 11.871 1.00 38.84 78 ALA A CA 1
ATOM 610 C C . ALA A 1 78 ? 5.320 -38.523 10.343 1.00 38.84 78 ALA A C 1
ATOM 612 O O . ALA A 1 78 ? 4.507 -38.994 9.557 1.00 38.84 78 ALA A O 1
ATOM 613 N N . LEU A 1 79 ? 6.546 -38.124 9.958 1.00 41.16 79 LEU A N 1
ATOM 614 C CA . LEU A 1 79 ? 7.326 -38.454 8.736 1.00 41.16 79 LEU A CA 1
ATOM 615 C C . LEU A 1 79 ? 6.660 -38.427 7.326 1.00 41.16 79 LEU A C 1
ATOM 617 O O . LEU A 1 79 ? 6.341 -39.475 6.781 1.00 41.16 79 LEU A O 1
ATOM 621 N N . ILE A 1 80 ? 6.640 -37.266 6.644 1.00 38.06 80 ILE A N 1
ATOM 622 C CA . ILE A 1 80 ? 6.757 -37.169 5.162 1.00 38.06 80 ILE A CA 1
ATOM 623 C C . ILE A 1 80 ? 7.509 -35.863 4.796 1.00 38.06 80 ILE A C 1
ATOM 625 O O . ILE A 1 80 ? 7.137 -34.796 5.298 1.00 38.06 80 ILE A O 1
ATOM 629 N N . PRO A 1 81 ? 8.566 -35.890 3.957 1.00 36.44 81 PRO A N 1
ATOM 630 C CA . PRO A 1 81 ? 9.269 -34.686 3.517 1.00 36.44 81 PRO A CA 1
ATOM 631 C C . PRO A 1 81 ? 8.502 -33.961 2.395 1.00 36.44 81 PRO A C 1
ATOM 633 O O . PRO A 1 81 ? 8.270 -34.539 1.342 1.00 36.44 81 PRO A O 1
ATOM 636 N N . ASN A 1 82 ? 8.203 -32.672 2.615 1.00 31.67 82 ASN A N 1
ATOM 637 C CA . ASN A 1 82 ? 7.641 -31.683 1.673 1.00 31.67 82 ASN A CA 1
ATOM 638 C C . ASN A 1 82 ? 6.271 -32.011 1.012 1.00 31.67 82 ASN A C 1
ATOM 640 O O . ASN A 1 82 ? 5.909 -33.169 0.837 1.00 31.67 82 ASN A O 1
ATOM 644 N N . PRO A 1 83 ? 5.452 -30.998 0.659 1.00 47.41 83 PRO A N 1
ATOM 645 C CA . PRO A 1 83 ? 4.057 -31.206 0.285 1.00 47.41 83 PRO A CA 1
ATOM 646 C C . PRO A 1 83 ? 3.966 -31.850 -1.098 1.00 47.41 83 PRO A C 1
ATOM 648 O O . PRO A 1 83 ? 4.340 -31.237 -2.098 1.00 47.41 83 PRO A O 1
ATOM 651 N N . VAL A 1 84 ? 3.418 -33.061 -1.167 1.00 42.72 84 VAL A N 1
ATOM 652 C CA . VAL A 1 84 ? 2.916 -33.617 -2.424 1.00 42.72 84 VAL A CA 1
ATOM 653 C C . VAL A 1 84 ? 1.555 -32.968 -2.671 1.00 42.72 84 VAL A C 1
ATOM 655 O O . VAL A 1 84 ? 0.547 -33.379 -2.100 1.00 42.72 84 VAL A O 1
ATOM 658 N N . LEU A 1 85 ? 1.523 -31.910 -3.487 1.00 49.31 85 LEU A N 1
ATOM 659 C CA . LEU A 1 85 ? 0.285 -31.514 -4.165 1.00 49.31 85 LEU A CA 1
ATOM 660 C C . LEU A 1 85 ? -0.193 -32.734 -4.961 1.00 49.31 85 LEU A C 1
ATOM 662 O O . LEU A 1 85 ? 0.601 -33.334 -5.689 1.00 49.31 85 LEU A O 1
ATOM 666 N N . ARG A 1 86 ? -1.463 -33.125 -4.814 1.00 49.66 86 ARG A N 1
ATOM 667 C CA . ARG A 1 86 ? -2.028 -34.194 -5.646 1.00 49.66 86 ARG A CA 1
ATOM 668 C C . ARG A 1 86 ? -1.907 -33.768 -7.122 1.00 49.66 86 ARG A C 1
ATOM 670 O O . ARG A 1 86 ? -2.137 -32.605 -7.459 1.00 49.66 86 ARG A O 1
ATOM 677 N N . SER A 1 87 ? -1.433 -34.674 -7.978 1.00 44.16 87 SER A N 1
ATOM 678 C CA . SER A 1 87 ? -0.994 -34.378 -9.354 1.00 44.16 87 SER A CA 1
ATOM 679 C C . SER A 1 87 ? -2.106 -33.829 -10.254 1.00 44.16 87 SER A C 1
ATOM 681 O O . SER A 1 87 ? -1.850 -33.009 -11.131 1.00 44.16 87 SER A O 1
ATOM 683 N N . ASP A 1 88 ? -3.347 -34.207 -9.973 1.00 45.94 88 ASP A N 1
ATOM 684 C CA . ASP A 1 88 ? -4.570 -33.722 -10.614 1.00 45.94 88 ASP A CA 1
ATOM 685 C C . ASP A 1 88 ? -4.797 -32.211 -10.433 1.00 45.94 88 ASP A C 1
ATOM 687 O O . ASP A 1 88 ? -5.332 -31.539 -11.319 1.00 45.94 88 ASP A O 1
ATOM 691 N N . ILE A 1 89 ? -4.345 -31.645 -9.312 1.00 55.81 89 ILE A N 1
ATOM 692 C CA . ILE A 1 89 ? -4.516 -30.221 -8.998 1.00 55.81 89 ILE A CA 1
ATOM 693 C C . ILE A 1 89 ? -3.475 -29.364 -9.739 1.00 55.81 89 ILE A C 1
ATOM 695 O O . ILE A 1 89 ? -3.789 -28.270 -10.216 1.00 55.81 89 ILE A O 1
ATOM 699 N N . ALA A 1 90 ? -2.245 -29.868 -9.894 1.00 48.94 90 ALA A N 1
ATOM 700 C CA . ALA A 1 90 ? -1.168 -29.168 -10.601 1.00 48.94 90 ALA A CA 1
ATOM 701 C C . ALA A 1 90 ? -1.456 -29.011 -12.110 1.00 48.94 90 ALA A C 1
ATOM 703 O O . ALA A 1 90 ? -1.183 -27.961 -12.704 1.00 48.94 90 ALA A O 1
ATOM 704 N N . GLU A 1 91 ? -2.059 -30.029 -12.724 1.00 47.06 91 GLU A N 1
ATOM 705 C CA . GLU A 1 91 ? -2.413 -30.026 -14.149 1.00 47.06 91 GLU A CA 1
ATOM 706 C C . GLU A 1 91 ? -3.611 -29.113 -14.456 1.00 47.06 91 GLU A C 1
ATOM 708 O O . GLU A 1 91 ? -3.609 -28.392 -15.463 1.00 47.06 91 GLU A O 1
ATOM 713 N N . ARG A 1 92 ? -4.605 -29.061 -13.558 1.00 51.06 92 ARG A N 1
ATOM 714 C CA . ARG A 1 92 ? -5.773 -28.173 -13.690 1.00 51.06 92 ARG A CA 1
ATOM 715 C C . ARG A 1 92 ? -5.391 -26.693 -13.683 1.00 51.06 92 ARG A C 1
ATOM 717 O O . ARG A 1 92 ? -5.825 -25.947 -14.559 1.00 51.06 92 ARG A O 1
ATOM 724 N N . LEU A 1 93 ? -4.528 -26.281 -12.755 1.00 45.62 93 LEU A N 1
ATOM 725 C CA . LEU A 1 93 ? -4.057 -24.893 -12.662 1.00 45.62 93 LEU A CA 1
ATOM 726 C C . LEU A 1 93 ? -3.239 -24.469 -13.891 1.00 45.62 93 LEU A C 1
ATOM 728 O O . LEU A 1 93 ? -3.364 -23.337 -14.357 1.00 45.62 93 LEU A O 1
ATOM 732 N N . SER A 1 94 ? -2.453 -25.387 -14.457 1.00 45.78 94 SER A N 1
ATOM 733 C CA . SER A 1 94 ? -1.662 -25.133 -15.669 1.00 45.78 94 SER A CA 1
ATOM 734 C C . SER A 1 94 ? -2.545 -24.953 -16.913 1.00 45.78 94 SER A C 1
ATOM 736 O O . SER A 1 94 ? -2.264 -24.113 -17.770 1.00 45.78 94 SER A O 1
ATOM 738 N N . SER A 1 95 ? -3.651 -25.696 -16.991 1.00 47.69 95 SER A N 1
ATOM 739 C CA . SER A 1 95 ? -4.569 -25.690 -18.139 1.00 47.69 95 SER A CA 1
ATOM 740 C C . SER A 1 95 ? -5.423 -24.418 -18.226 1.00 47.69 95 SER A C 1
ATOM 742 O O . SER A 1 95 ? -5.710 -23.937 -19.321 1.00 47.69 95 SER A O 1
ATOM 744 N N . LEU A 1 96 ? -5.780 -23.822 -17.086 1.00 49.97 96 LEU A N 1
ATOM 745 C CA . LEU A 1 96 ? -6.575 -22.587 -17.024 1.00 49.97 96 LEU A CA 1
ATOM 746 C C . LEU A 1 96 ? -5.809 -21.355 -17.533 1.00 49.97 96 LEU A C 1
ATOM 748 O O . LEU A 1 96 ? -6.397 -20.450 -18.125 1.00 49.97 96 LEU A O 1
ATOM 752 N N . VAL A 1 97 ? -4.485 -21.337 -17.369 1.00 43.66 97 VAL A N 1
ATOM 753 C CA . VAL A 1 97 ? -3.615 -20.244 -17.836 1.00 43.66 97 VAL A CA 1
ATOM 754 C C . VAL A 1 97 ? -3.431 -20.275 -19.357 1.00 43.66 97 VAL A C 1
ATOM 756 O O . VAL A 1 97 ? -3.307 -19.226 -19.990 1.00 43.66 97 VAL A O 1
ATOM 759 N N . ALA A 1 98 ? -3.461 -21.465 -19.960 1.00 45.38 98 ALA A N 1
ATOM 760 C CA . ALA A 1 98 ? -3.269 -21.646 -21.396 1.00 45.38 98 ALA A CA 1
ATOM 761 C C . ALA A 1 98 ? -4.485 -21.221 -22.249 1.00 45.38 98 ALA A C 1
ATOM 763 O O . ALA A 1 98 ? -4.349 -21.034 -23.455 1.00 45.38 98 ALA A O 1
ATOM 764 N N . ALA A 1 99 ? -5.668 -21.042 -21.649 1.00 41.84 99 ALA A N 1
ATOM 765 C CA . ALA A 1 99 ? -6.937 -20.919 -22.374 1.00 41.84 99 ALA A CA 1
ATOM 766 C C . ALA A 1 99 ? -7.402 -19.476 -22.698 1.00 41.84 99 ALA A C 1
ATOM 768 O O . ALA A 1 99 ? -8.550 -19.285 -23.104 1.00 41.84 99 ALA A O 1
ATOM 769 N N . ARG A 1 100 ? -6.569 -18.435 -22.536 1.00 37.78 100 ARG A N 1
ATOM 770 C CA . ARG A 1 100 ? -7.006 -17.029 -22.707 1.00 37.78 100 ARG A CA 1
ATOM 771 C C . ARG A 1 100 ? -6.763 -16.487 -24.135 1.00 37.78 100 ARG A C 1
ATOM 773 O O . ARG A 1 100 ? -5.612 -16.450 -24.565 1.00 37.78 100 ARG A O 1
ATOM 780 N N . PRO A 1 101 ? -7.794 -16.005 -24.864 1.00 36.97 101 PRO A N 1
ATOM 781 C CA . PRO A 1 101 ? -7.618 -15.420 -26.195 1.00 36.97 101 PRO A CA 1
ATOM 782 C C . PRO A 1 101 ? -7.194 -13.941 -26.127 1.00 36.97 101 PRO A C 1
ATOM 784 O O . PRO A 1 101 ? -7.641 -13.195 -25.256 1.00 36.97 101 PRO A O 1
ATOM 787 N N . ALA A 1 102 ? -6.361 -13.500 -27.076 1.00 37.81 102 ALA A N 1
ATOM 788 C CA . ALA A 1 102 ? -5.965 -12.098 -27.243 1.00 37.81 102 ALA A CA 1
ATOM 789 C C . ALA A 1 102 ? -7.019 -11.305 -28.045 1.00 37.81 102 ALA A C 1
ATOM 791 O O . ALA A 1 102 ? -7.610 -11.837 -28.985 1.00 37.81 102 ALA A O 1
ATOM 792 N N . ARG A 1 103 ? -7.248 -10.028 -27.701 1.00 33.22 103 ARG A N 1
ATOM 793 C CA . ARG A 1 103 ? -8.150 -9.112 -28.431 1.00 33.22 103 ARG A CA 1
ATOM 794 C C . ARG A 1 103 ? -7.478 -7.772 -28.793 1.00 33.22 103 ARG A C 1
ATOM 796 O O . ARG A 1 103 ? -6.480 -7.427 -28.161 1.00 33.22 103 ARG A O 1
ATOM 803 N N . PRO A 1 104 ? -7.991 -7.072 -29.829 1.00 36.53 104 PRO A N 1
ATOM 804 C CA . PRO A 1 104 ? -7.267 -6.092 -30.643 1.00 36.53 104 PRO A CA 1
ATOM 805 C C . PRO A 1 104 ? -7.421 -4.640 -30.159 1.00 36.53 104 PRO A C 1
ATOM 807 O O . PRO A 1 104 ? -8.256 -4.348 -29.307 1.00 36.53 104 PRO A O 1
ATOM 810 N N . VAL A 1 105 ? -6.601 -3.744 -30.722 1.00 36.28 105 VAL A N 1
ATOM 811 C CA . VAL A 1 105 ? -6.454 -2.322 -30.357 1.00 36.28 105 VAL A CA 1
ATOM 812 C C . VAL A 1 105 ? -6.869 -1.442 -31.545 1.00 36.28 105 VAL A C 1
ATOM 814 O O . VAL A 1 105 ? -6.416 -1.705 -32.655 1.00 36.28 105 VAL A O 1
ATOM 817 N N . GLU A 1 106 ? -7.667 -0.392 -31.322 1.00 34.44 106 GLU A N 1
ATOM 818 C CA . GLU A 1 106 ? -8.017 0.626 -32.330 1.00 34.44 106 GLU A CA 1
ATOM 819 C C . GLU A 1 106 ? -8.068 2.042 -31.717 1.00 34.44 106 GLU A C 1
ATOM 821 O O . GLU A 1 106 ? -8.648 2.224 -30.648 1.00 34.44 106 GLU A O 1
ATOM 826 N N . GLY A 1 107 ? -7.522 3.033 -32.446 1.00 35.00 107 GLY A N 1
ATOM 827 C CA . GLY A 1 107 ? -8.000 4.428 -32.456 1.00 35.00 107 GLY A CA 1
ATOM 828 C C . GLY A 1 107 ? -7.097 5.528 -31.866 1.00 35.00 107 GLY A C 1
ATOM 829 O O . GLY A 1 107 ? -7.096 5.750 -30.661 1.00 35.00 107 GLY A O 1
ATOM 830 N N . THR A 1 108 ? -6.423 6.294 -32.734 1.00 35.78 108 THR A N 1
ATOM 831 C CA . THR A 1 108 ? -5.665 7.536 -32.439 1.00 35.78 108 THR A CA 1
ATOM 832 C C . THR A 1 108 ? -6.558 8.793 -32.563 1.00 35.78 108 THR A C 1
ATOM 834 O O . THR A 1 108 ? -7.397 8.825 -33.465 1.00 35.78 108 THR A O 1
ATOM 837 N N . PRO A 1 109 ? -6.383 9.854 -31.742 1.00 36.91 109 PRO A N 1
ATOM 838 C CA . PRO A 1 109 ? -7.104 11.133 -31.872 1.00 36.91 109 PRO A CA 1
ATOM 839 C C . PRO A 1 109 ? -6.390 12.177 -32.779 1.00 36.91 109 PRO A C 1
ATOM 841 O O . PRO A 1 109 ? -5.188 12.050 -33.020 1.00 36.91 109 PRO A O 1
ATOM 844 N N . PRO A 1 110 ? -7.095 13.217 -33.289 1.00 38.81 110 PRO A N 1
ATOM 845 C CA . PRO A 1 110 ? -6.565 14.169 -34.277 1.00 38.81 110 PRO A CA 1
ATOM 846 C C . PRO A 1 110 ? -5.885 15.429 -33.687 1.00 38.81 110 PRO A C 1
ATOM 848 O O . PRO A 1 110 ? -6.049 15.767 -32.518 1.00 38.81 110 PRO A O 1
ATOM 851 N N . ALA A 1 111 ? -5.130 16.121 -34.553 1.00 41.75 111 ALA A N 1
ATOM 852 C CA . ALA A 1 111 ? -4.227 17.256 -34.298 1.00 41.75 111 ALA A CA 1
ATOM 853 C C . ALA A 1 111 ? -4.905 18.664 -34.312 1.00 41.75 111 ALA A C 1
ATOM 855 O O . ALA A 1 111 ? -6.055 18.774 -34.745 1.00 41.75 111 ALA A O 1
ATOM 856 N N . PRO A 1 112 ? -4.216 19.747 -33.864 1.00 41.81 112 PRO A N 1
ATOM 857 C CA . PRO A 1 112 ? -4.808 21.058 -33.553 1.00 41.81 112 PRO A CA 1
ATOM 858 C C . PRO A 1 112 ? -4.740 22.098 -34.697 1.00 41.81 112 PRO A C 1
ATOM 860 O O . PRO A 1 112 ? -3.941 21.975 -35.623 1.00 41.81 112 PRO A O 1
ATOM 863 N N . GLY A 1 113 ? -5.575 23.146 -34.603 1.00 34.66 113 GLY A N 1
ATOM 864 C CA . GLY A 1 113 ? -5.650 24.294 -35.530 1.00 34.66 113 GLY A CA 1
ATOM 865 C C . GLY A 1 113 ? -4.867 25.558 -35.091 1.00 34.66 113 GLY A C 1
ATOM 866 O O . GLY A 1 113 ? -4.328 25.580 -33.986 1.00 34.66 113 GLY A O 1
ATOM 867 N N . PRO A 1 114 ? -4.784 26.599 -35.955 1.00 46.22 114 PRO A N 1
ATOM 868 C CA . PRO A 1 114 ? -3.755 27.658 -35.931 1.00 46.22 114 PRO A CA 1
ATOM 869 C C . PRO A 1 114 ? -4.136 28.928 -35.116 1.00 46.22 114 PRO A C 1
ATOM 871 O O . PRO A 1 114 ? -5.266 29.018 -34.635 1.00 46.22 114 PRO A O 1
ATOM 874 N N . PRO A 1 115 ? -3.209 29.903 -34.925 1.00 50.38 115 PRO A N 1
ATOM 875 C CA . PRO A 1 115 ? -3.281 30.913 -33.863 1.00 50.38 115 PRO A CA 1
ATOM 876 C C . PRO A 1 115 ? -3.967 32.223 -34.291 1.00 50.38 115 PRO A C 1
ATOM 878 O O . PRO A 1 115 ? -4.059 32.523 -35.480 1.00 50.38 115 PRO A O 1
ATOM 881 N N . ALA A 1 116 ? -4.396 33.029 -33.310 1.00 36.34 116 ALA A N 1
ATOM 882 C CA . ALA A 1 116 ? -4.967 34.362 -33.517 1.00 36.34 116 ALA A CA 1
ATOM 883 C C . ALA A 1 116 ? -4.214 35.461 -32.739 1.00 36.34 116 ALA A C 1
ATOM 885 O O . ALA A 1 116 ? -3.580 35.218 -31.715 1.00 36.34 116 ALA A O 1
ATOM 886 N N . GLU A 1 117 ? -4.306 36.659 -33.307 1.00 36.34 117 GLU A N 1
ATOM 887 C CA . GLU A 1 117 ? -3.396 37.806 -33.283 1.00 36.34 117 GLU A CA 1
ATOM 888 C C . GLU A 1 117 ? -3.715 38.839 -32.178 1.00 36.34 117 GLU A C 1
ATOM 890 O O . GLU A 1 117 ? -4.827 38.895 -31.651 1.00 36.34 117 GLU A O 1
ATOM 895 N N . ALA A 1 118 ? -2.720 39.657 -31.821 1.00 48.75 118 ALA A N 1
ATOM 896 C CA . ALA A 1 118 ? -2.759 40.662 -30.753 1.00 48.75 118 ALA A CA 1
ATOM 897 C C . ALA A 1 118 ? -3.444 41.986 -31.168 1.00 48.75 118 ALA A C 1
ATOM 899 O O . ALA A 1 118 ? -3.404 42.332 -32.347 1.00 48.75 118 ALA A O 1
ATOM 900 N N . PRO A 1 119 ? -3.967 42.800 -30.222 1.00 38.53 119 PRO A N 1
ATOM 901 C CA . PRO A 1 119 ? -4.306 44.194 -30.499 1.00 38.53 119 PRO A CA 1
ATOM 902 C C . PRO A 1 119 ? -3.405 45.215 -29.772 1.00 38.53 119 PRO A C 1
ATOM 904 O O . PRO A 1 119 ? -3.007 45.042 -28.620 1.00 38.53 119 PRO A O 1
ATOM 907 N N . GLU A 1 120 ? -3.135 46.308 -30.489 1.00 40.81 120 GLU A N 1
ATOM 908 C CA . GLU A 1 120 ? -2.331 47.491 -30.140 1.00 40.81 120 GLU A CA 1
ATOM 909 C C . GLU A 1 120 ? -3.103 48.589 -29.348 1.00 40.81 120 GLU A C 1
ATOM 911 O O . GLU A 1 120 ? -4.326 48.502 -29.197 1.00 40.81 120 GLU A O 1
ATOM 916 N N . PRO A 1 121 ? -2.413 49.621 -28.800 1.00 45.75 121 PRO A N 1
ATOM 917 C CA . PRO A 1 121 ? -2.832 50.342 -27.593 1.00 45.75 121 PRO A CA 1
ATOM 918 C C . PRO A 1 121 ? -3.601 51.658 -27.839 1.00 45.75 121 PRO A C 1
ATOM 920 O O . PRO A 1 121 ? -3.624 52.214 -28.935 1.00 45.75 121 PRO A O 1
ATOM 923 N N . LYS A 1 122 ? -4.201 52.205 -26.767 1.00 36.75 122 LYS A N 1
ATOM 924 C CA . LYS A 1 122 ? -4.848 53.535 -26.725 1.00 36.75 122 LYS A CA 1
ATOM 925 C C . LYS A 1 122 ? -4.283 54.428 -25.598 1.00 36.75 122 LYS A C 1
ATOM 927 O O . LYS A 1 122 ? -3.727 53.897 -24.639 1.00 36.75 122 LYS A O 1
ATOM 932 N N . PRO A 1 123 ? -4.382 55.770 -25.727 1.00 40.25 123 PRO A N 1
ATOM 933 C CA . PRO A 1 123 ? -3.403 56.714 -25.182 1.00 40.25 123 PRO A CA 1
ATOM 934 C C . PRO A 1 123 ? -3.724 57.266 -23.783 1.00 40.25 123 PRO A C 1
ATOM 936 O O . PRO A 1 123 ? -4.843 57.179 -23.282 1.00 40.25 123 PRO A O 1
ATOM 939 N N . ALA A 1 124 ? -2.686 57.858 -23.185 1.00 40.12 124 ALA A N 1
ATOM 940 C CA . ALA A 1 124 ? -2.592 58.324 -21.807 1.00 40.12 124 ALA A CA 1
ATOM 941 C C . ALA A 1 124 ? -3.439 59.569 -21.480 1.00 40.12 124 ALA A C 1
ATOM 943 O O . ALA A 1 124 ? -3.466 60.541 -22.234 1.00 40.12 124 ALA A O 1
ATOM 944 N N . VAL A 1 125 ? -4.025 59.566 -20.279 1.00 39.06 125 VAL A N 1
ATOM 945 C CA . VAL A 1 125 ? -4.564 60.748 -19.593 1.00 39.06 125 VAL A CA 1
ATOM 946 C C . VAL A 1 125 ? -3.857 60.858 -18.242 1.00 39.06 125 VAL A C 1
ATOM 948 O O . VAL A 1 125 ? -3.840 59.908 -17.462 1.00 39.06 125 VAL A O 1
ATOM 951 N N . VAL A 1 126 ? -3.2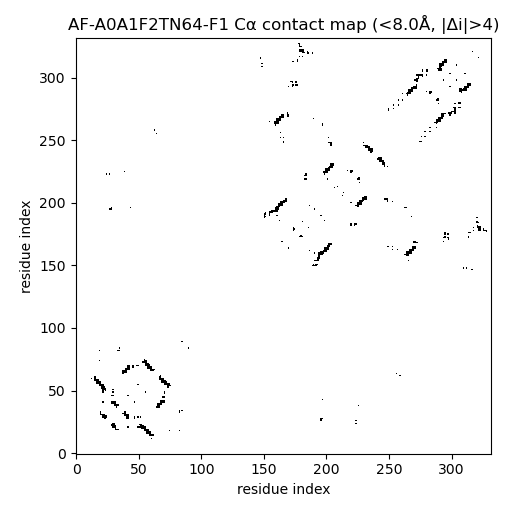32 62.008 -17.990 1.00 46.47 126 VAL A N 1
ATOM 952 C CA . VAL A 1 126 ? -2.492 62.317 -16.759 1.00 46.47 126 VAL A CA 1
ATOM 953 C C . VAL A 1 126 ? -3.481 62.639 -15.634 1.00 46.47 126 VAL A C 1
ATOM 955 O O . VAL A 1 126 ? -4.269 63.574 -15.752 1.00 46.47 126 VAL A O 1
ATOM 958 N N . ALA A 1 127 ? -3.410 61.879 -14.541 1.00 43.69 127 ALA A N 1
ATOM 959 C CA . ALA A 1 127 ? -4.111 62.126 -13.280 1.00 43.69 127 ALA A CA 1
ATOM 960 C C . ALA A 1 127 ? -3.087 62.440 -12.162 1.00 43.69 127 ALA A C 1
ATOM 962 O O . ALA A 1 127 ? -1.946 61.978 -12.244 1.00 43.69 127 ALA A O 1
ATOM 963 N N . PRO A 1 128 ? -3.449 63.247 -11.145 1.00 45.47 128 PRO A N 1
ATOM 964 C CA . PRO A 1 128 ? -2.510 63.767 -10.150 1.00 45.47 128 PRO A CA 1
ATOM 965 C C . PRO A 1 128 ? -2.017 62.684 -9.178 1.00 45.47 128 PRO A C 1
ATOM 967 O O . PRO A 1 128 ? -2.679 61.670 -8.963 1.00 45.47 128 PRO A O 1
ATOM 970 N N . ALA A 1 129 ? -0.839 62.918 -8.593 1.00 48.06 129 ALA A N 1
ATOM 971 C CA . ALA A 1 129 ? -0.124 61.958 -7.756 1.00 48.06 129 ALA A CA 1
ATOM 972 C C . ALA A 1 129 ? -0.963 61.464 -6.552 1.00 48.06 129 ALA A C 1
ATOM 974 O O . ALA A 1 129 ? -1.492 62.292 -5.804 1.00 48.06 129 ALA A O 1
ATOM 975 N N . PRO A 1 130 ? -1.065 60.139 -6.326 1.00 54.16 130 PRO A N 1
ATOM 976 C CA . PRO A 1 130 ? -1.706 59.590 -5.137 1.00 54.16 130 PRO A CA 1
ATOM 977 C C . PRO A 1 130 ? -0.834 59.810 -3.885 1.00 54.16 130 PRO A C 1
ATOM 979 O O . PRO A 1 130 ? 0.395 59.869 -3.992 1.00 54.16 130 PRO A O 1
ATOM 982 N N . PRO A 1 131 ? -1.440 59.919 -2.687 1.00 59.59 131 PRO A N 1
ATOM 983 C CA . PRO A 1 131 ? -0.696 59.980 -1.432 1.00 59.59 131 PRO A CA 1
ATOM 984 C C . PRO A 1 131 ? 0.113 58.695 -1.214 1.00 59.59 131 PRO A C 1
ATOM 986 O O . PRO A 1 131 ? -0.252 57.626 -1.708 1.00 59.59 131 PRO A O 1
ATOM 989 N N . ALA A 1 132 ? 1.221 58.815 -0.477 1.00 63.16 132 ALA A N 1
ATOM 990 C CA . ALA A 1 132 ? 2.149 57.717 -0.225 1.00 63.16 132 ALA A CA 1
ATOM 991 C C . ALA A 1 132 ? 1.415 56.456 0.282 1.00 63.16 132 ALA A C 1
ATOM 993 O O . ALA A 1 132 ? 0.542 56.571 1.150 1.00 63.16 132 ALA A O 1
ATOM 994 N N . PRO A 1 133 ? 1.751 55.263 -0.246 1.00 62.53 133 PRO A N 1
ATOM 995 C CA . PRO A 1 133 ? 1.114 54.026 0.177 1.00 62.53 133 PRO A CA 1
ATOM 996 C C . PRO A 1 133 ? 1.372 53.788 1.672 1.00 62.53 133 PRO A C 1
ATOM 998 O O . PRO A 1 133 ? 2.456 54.122 2.165 1.00 62.53 133 PRO A O 1
ATOM 1001 N N . PRO A 1 134 ? 0.409 53.202 2.409 1.00 67.62 134 PRO A N 1
ATOM 1002 C CA . PRO A 1 134 ? 0.672 52.738 3.763 1.00 67.62 134 PRO A CA 1
ATOM 1003 C C . PRO A 1 134 ? 1.864 51.766 3.743 1.00 67.62 134 PRO A C 1
ATOM 1005 O O . PRO A 1 134 ? 2.074 51.081 2.735 1.00 67.62 134 PRO A O 1
ATOM 1008 N N . PRO A 1 135 ? 2.658 51.700 4.827 1.00 69.00 135 PRO A N 1
ATOM 1009 C CA . PRO A 1 135 ? 3.771 50.765 4.901 1.00 69.00 135 PRO A CA 1
ATOM 1010 C C . PRO A 1 135 ? 3.263 49.356 4.596 1.00 69.00 135 PRO A C 1
ATOM 1012 O O . PRO A 1 135 ? 2.198 48.959 5.077 1.00 69.00 135 PRO A O 1
ATOM 1015 N N . ALA A 1 136 ? 4.015 48.635 3.760 1.00 65.25 136 ALA A N 1
ATOM 1016 C CA . ALA A 1 136 ? 3.674 47.281 3.356 1.00 65.25 136 ALA A CA 1
ATOM 1017 C C . ALA A 1 136 ? 3.315 46.449 4.600 1.00 65.25 136 ALA A C 1
ATOM 1019 O O . ALA A 1 136 ? 4.037 46.537 5.602 1.00 65.25 136 ALA A O 1
ATOM 1020 N N . PRO A 1 137 ? 2.219 45.664 4.572 1.00 57.56 137 PRO A N 1
ATOM 1021 C CA . PRO A 1 137 ? 1.933 44.745 5.659 1.00 57.56 137 PRO A CA 1
ATOM 1022 C C . PRO A 1 137 ? 3.175 43.883 5.853 1.00 57.56 137 PRO A C 1
ATOM 1024 O O . PRO A 1 137 ? 3.670 43.271 4.904 1.00 57.56 137 PRO A O 1
ATOM 1027 N N . GLN A 1 138 ? 3.719 43.900 7.072 1.00 57.41 138 GLN A N 1
ATOM 1028 C CA . GLN A 1 138 ? 4.828 43.021 7.409 1.00 57.41 138 GLN A CA 1
ATOM 1029 C C . GLN A 1 138 ? 4.400 41.595 7.051 1.00 57.41 138 GLN A C 1
ATOM 1031 O O . GLN A 1 138 ? 3.241 41.251 7.314 1.00 57.41 138 GLN A O 1
ATOM 1036 N N . PRO A 1 139 ? 5.272 40.785 6.423 1.00 58.22 139 PRO A N 1
ATOM 1037 C CA . PRO A 1 139 ? 4.931 39.415 6.091 1.00 58.22 139 PRO A CA 1
ATOM 1038 C C . PRO A 1 139 ? 4.485 38.730 7.377 1.00 58.22 139 PRO A C 1
ATOM 1040 O O . PRO A 1 139 ? 5.279 38.526 8.295 1.00 58.22 139 PRO A O 1
ATOM 1043 N N . VAL A 1 140 ? 3.187 38.430 7.457 1.00 56.00 140 VAL A N 1
ATOM 1044 C CA . VAL A 1 140 ? 2.663 37.558 8.498 1.00 56.00 140 VAL A CA 1
ATOM 1045 C C . VAL A 1 140 ? 3.470 36.273 8.341 1.00 56.00 140 VAL A C 1
ATOM 1047 O O . VAL A 1 140 ? 3.513 35.752 7.219 1.00 56.00 140 VAL A O 1
ATOM 1050 N N . PRO A 1 141 ? 4.179 35.797 9.380 1.00 53.44 141 PRO A N 1
ATOM 1051 C CA . PRO A 1 141 ? 4.900 34.541 9.273 1.00 53.44 141 PRO A CA 1
ATOM 1052 C C . PRO A 1 141 ? 3.907 33.509 8.754 1.00 53.44 141 PRO A C 1
ATOM 1054 O O . PRO A 1 141 ? 2.806 33.393 9.302 1.00 53.44 141 PRO A O 1
ATOM 1057 N N . ALA A 1 142 ? 4.263 32.844 7.648 1.00 54.69 142 ALA A N 1
ATOM 1058 C CA . ALA A 1 142 ? 3.423 31.811 7.067 1.00 54.69 142 ALA A CA 1
ATOM 1059 C C . ALA A 1 142 ? 2.962 30.901 8.212 1.00 54.69 142 ALA A C 1
ATOM 1061 O O . ALA A 1 142 ? 3.805 30.539 9.046 1.00 54.69 142 ALA A O 1
ATOM 1062 N N . PRO A 1 143 ? 1.654 30.595 8.325 1.00 44.44 143 PRO A N 1
ATOM 1063 C CA . PRO A 1 143 ? 1.182 29.719 9.380 1.00 44.44 143 PRO A CA 1
ATOM 1064 C C . PRO A 1 143 ? 2.055 28.473 9.329 1.00 44.44 143 PRO A C 1
ATOM 1066 O O . PRO A 1 143 ? 2.198 27.864 8.266 1.00 44.44 143 PRO A O 1
ATOM 1069 N N . LYS A 1 144 ? 2.713 28.165 10.455 1.00 38.19 144 LYS A N 1
ATOM 1070 C CA . LYS A 1 144 ? 3.511 26.947 10.585 1.00 38.19 144 LYS A CA 1
ATOM 1071 C C . LYS A 1 144 ? 2.636 25.823 10.027 1.00 38.19 144 LYS A C 1
ATOM 1073 O O . LYS A 1 144 ? 1.481 25.746 10.465 1.00 38.19 144 LYS A O 1
ATOM 1078 N N . PRO A 1 145 ? 3.107 25.047 9.029 1.00 51.44 145 PRO A N 1
ATOM 1079 C CA . PRO A 1 145 ? 2.279 24.013 8.436 1.00 51.44 145 PRO A CA 1
ATOM 1080 C C . PRO A 1 145 ? 1.687 23.184 9.579 1.00 51.44 145 PRO A C 1
ATOM 1082 O O . PRO A 1 145 ? 2.402 22.944 10.565 1.00 51.44 145 PRO A O 1
ATOM 1085 N N . PRO A 1 146 ? 0.382 22.856 9.521 1.00 55.97 146 PRO A N 1
ATOM 1086 C CA . PRO A 1 146 ? -0.245 22.063 10.568 1.00 55.97 146 PRO A CA 1
ATOM 1087 C C . PRO A 1 146 ? 0.639 20.848 10.838 1.00 55.97 146 PRO A C 1
ATOM 1089 O O . PRO A 1 146 ? 1.227 20.298 9.905 1.00 55.97 146 PRO A O 1
ATOM 1092 N N . ALA A 1 147 ? 0.805 20.497 12.115 1.00 63.22 147 ALA A N 1
ATOM 1093 C CA . ALA A 1 147 ? 1.630 19.358 12.490 1.00 63.22 147 ALA A CA 1
ATOM 1094 C C . ALA A 1 147 ? 1.217 18.139 11.651 1.00 63.22 147 ALA A C 1
ATOM 1096 O O . ALA A 1 147 ? 0.021 17.901 11.471 1.00 63.22 147 ALA A O 1
ATOM 1097 N N . ALA A 1 148 ? 2.204 17.430 11.098 1.00 75.56 148 ALA A N 1
ATOM 1098 C CA . ALA A 1 148 ? 1.967 16.261 10.263 1.00 75.56 148 ALA A CA 1
ATOM 1099 C C . ALA A 1 148 ? 1.065 15.272 11.012 1.00 75.56 148 ALA A C 1
ATOM 1101 O O . ALA A 1 148 ? 1.359 14.913 12.155 1.00 75.56 148 ALA A O 1
ATOM 1102 N N . VAL A 1 149 ? -0.048 14.880 10.392 1.00 84.38 149 VAL A N 1
ATOM 1103 C CA . VAL A 1 149 ? -1.045 14.025 11.044 1.00 84.38 149 VAL A CA 1
ATOM 1104 C C . VAL A 1 149 ? -0.456 12.632 11.217 1.00 84.38 149 VAL A C 1
ATOM 1106 O O . VAL A 1 149 ? 0.002 12.014 10.255 1.00 84.38 149 VAL A O 1
ATOM 1109 N N . SER A 1 150 ? -0.474 12.102 12.437 1.00 88.88 150 SER A N 1
ATOM 1110 C CA . SER A 1 150 ? 0.041 10.755 12.671 1.00 88.88 150 SER A CA 1
ATOM 1111 C C . SER A 1 150 ? -0.960 9.697 12.189 1.00 88.88 150 SER A C 1
ATOM 1113 O O . SER A 1 150 ? -2.155 9.820 12.467 1.00 88.88 150 SER A O 1
ATOM 1115 N N . PRO A 1 151 ? -0.509 8.579 11.585 1.00 91.19 151 PRO A N 1
ATOM 1116 C CA . PRO A 1 151 ? -1.363 7.415 11.338 1.00 91.19 151 PRO A CA 1
ATOM 1117 C C . PRO A 1 151 ? -2.130 6.938 12.585 1.00 91.19 151 PRO A C 1
ATOM 1119 O O . PRO A 1 151 ? -3.262 6.470 12.480 1.00 91.19 151 PRO A O 1
ATOM 1122 N N . ARG A 1 152 ? -1.573 7.134 13.790 1.00 90.38 152 ARG A N 1
ATOM 1123 C CA . ARG A 1 152 ? -2.230 6.802 15.071 1.00 90.38 152 ARG A CA 1
ATOM 1124 C C . ARG A 1 152 ? -3.541 7.548 15.319 1.00 90.38 152 ARG A C 1
ATOM 1126 O O . ARG A 1 152 ? -4.345 7.085 16.118 1.00 90.38 152 ARG A O 1
ATOM 1133 N N . GLU A 1 153 ? -3.755 8.685 14.668 1.00 90.88 153 GLU A N 1
ATOM 1134 C CA . GLU A 1 153 ? -4.978 9.477 14.825 1.00 90.88 153 GLU A CA 1
ATOM 1135 C C . GLU A 1 153 ? -6.148 8.905 14.014 1.00 90.88 153 GLU A C 1
ATOM 1137 O O . GLU A 1 153 ? -7.307 9.149 14.346 1.00 90.88 153 GLU A O 1
ATOM 1142 N N . VAL A 1 154 ? -5.860 8.119 12.970 1.00 92.75 154 VAL A N 1
ATOM 1143 C CA . VAL A 1 154 ? -6.877 7.572 12.056 1.00 92.75 154 VAL A CA 1
ATOM 1144 C C . VAL A 1 154 ? -7.018 6.051 12.116 1.00 92.75 154 VAL A C 1
ATOM 1146 O O . VAL A 1 154 ? -8.050 5.517 11.696 1.00 92.75 154 VAL A O 1
ATOM 1149 N N . ILE A 1 155 ? -6.015 5.359 12.662 1.00 94.81 155 ILE A N 1
ATOM 1150 C CA . ILE A 1 155 ? -5.991 3.902 12.823 1.00 94.81 155 ILE A CA 1
ATOM 1151 C C . ILE A 1 155 ? -6.386 3.501 14.242 1.00 94.81 155 ILE A C 1
ATOM 1153 O O . ILE A 1 155 ? -5.793 3.938 15.229 1.00 94.81 155 ILE A O 1
ATOM 1157 N N . ARG A 1 156 ? -7.365 2.603 14.342 1.00 93.25 156 ARG A N 1
ATOM 1158 C CA . ARG A 1 156 ? -7.814 1.986 15.594 1.00 93.25 156 ARG A CA 1
ATOM 1159 C C . ARG A 1 156 ? -7.107 0.651 15.797 1.00 93.25 156 ARG A C 1
ATOM 1161 O O . ARG A 1 156 ? -6.755 -0.021 14.836 1.00 93.25 156 ARG A O 1
ATOM 1168 N N . ALA A 1 157 ? -6.996 0.210 17.048 1.00 91.00 157 ALA A N 1
ATOM 1169 C CA . ALA A 1 157 ? -6.326 -1.053 17.364 1.00 91.00 157 ALA A CA 1
ATOM 1170 C C . ALA A 1 157 ? -6.977 -2.295 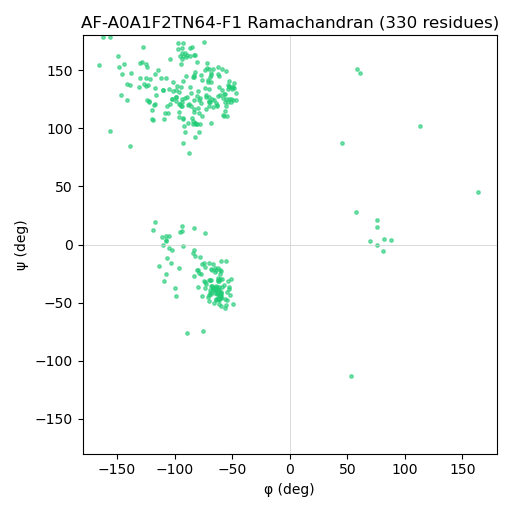16.725 1.00 91.00 157 ALA A C 1
ATOM 1172 O O . ALA A 1 157 ? -6.298 -3.264 16.412 1.00 91.00 157 ALA A O 1
ATOM 1173 N N . ALA A 1 158 ? -8.295 -2.256 16.509 1.00 91.50 158 ALA A N 1
ATOM 1174 C CA . ALA A 1 158 ? -9.039 -3.332 15.856 1.00 91.50 158 ALA A CA 1
ATOM 1175 C C . ALA A 1 158 ? -9.001 -3.263 14.318 1.00 91.50 158 ALA A C 1
ATOM 1177 O O . ALA A 1 158 ? -9.511 -4.168 13.663 1.00 91.50 158 ALA A O 1
ATOM 1178 N N . ASP A 1 159 ? -8.449 -2.194 13.734 1.00 95.38 159 ASP A N 1
ATOM 1179 C CA . ASP A 1 159 ? -8.439 -2.028 12.284 1.00 95.38 159 ASP A CA 1
ATOM 1180 C C . ASP A 1 159 ? -7.443 -2.995 11.652 1.00 95.38 159 ASP A C 1
ATOM 1182 O O . ASP A 1 159 ? -6.259 -2.993 11.994 1.00 95.38 159 ASP A O 1
ATOM 1186 N N . ARG A 1 160 ? -7.902 -3.780 10.678 1.00 95.44 160 ARG A N 1
ATOM 1187 C CA . ARG A 1 160 ? -7.024 -4.608 9.848 1.00 95.44 160 ARG A CA 1
ATOM 1188 C C . ARG A 1 160 ? -6.453 -3.741 8.729 1.00 95.44 160 ARG A C 1
ATOM 1190 O O . ARG A 1 160 ? -7.201 -3.263 7.873 1.00 95.44 160 ARG A O 1
ATOM 1197 N N . VAL A 1 161 ? -5.144 -3.515 8.744 1.00 96.62 161 VAL A N 1
ATOM 1198 C CA . VAL A 1 161 ? -4.455 -2.550 7.876 1.00 96.62 161 VAL A CA 1
ATOM 1199 C C . VAL A 1 161 ? -3.744 -3.259 6.724 1.00 96.62 161 VAL A C 1
ATOM 1201 O O . VAL A 1 161 ? -2.917 -4.150 6.942 1.00 96.62 161 VAL A O 1
ATOM 1204 N N . ALA A 1 162 ? -4.050 -2.838 5.498 1.00 97.06 162 ALA A N 1
ATOM 1205 C CA . ALA A 1 162 ? -3.380 -3.254 4.271 1.00 97.06 162 ALA A CA 1
ATOM 1206 C C . ALA A 1 162 ? -2.502 -2.131 3.700 1.00 97.06 162 ALA A C 1
ATOM 1208 O O . ALA A 1 162 ? -2.883 -0.963 3.741 1.00 97.06 162 ALA A O 1
ATOM 1209 N N . LEU A 1 163 ? -1.350 -2.473 3.126 1.00 98.19 163 LEU A N 1
ATOM 1210 C CA . LEU A 1 163 ? -0.513 -1.540 2.365 1.00 98.19 163 LEU A CA 1
ATOM 1211 C C . LEU A 1 163 ? -0.447 -2.017 0.913 1.00 98.19 163 LEU A C 1
ATOM 1213 O O . LEU A 1 163 ? -0.115 -3.176 0.669 1.00 98.19 163 LEU A O 1
ATOM 1217 N N . PHE A 1 164 ? -0.730 -1.135 -0.039 1.00 98.00 164 PHE A N 1
ATOM 1218 C CA . PHE A 1 164 ? -0.604 -1.393 -1.474 1.00 98.00 164 PHE A CA 1
ATOM 1219 C C . PHE A 1 164 ? 0.395 -0.400 -2.056 1.00 98.00 164 PHE A C 1
ATOM 1221 O O . PHE A 1 164 ? 0.109 0.793 -2.126 1.00 98.00 164 PHE A O 1
ATOM 1228 N N . VAL A 1 165 ? 1.582 -0.892 -2.413 1.00 97.69 165 VAL A N 1
ATOM 1229 C CA . VAL A 1 165 ? 2.712 -0.060 -2.827 1.00 97.69 165 VAL A CA 1
ATOM 1230 C C . VAL A 1 165 ? 2.995 -0.181 -4.303 1.00 97.69 165 VAL A C 1
ATOM 1232 O O . VAL A 1 165 ? 3.556 -1.178 -4.750 1.00 97.69 165 VAL A O 1
ATOM 1235 N N . ASP A 1 166 ? 2.665 0.872 -5.038 1.00 95.88 166 ASP A N 1
ATOM 1236 C CA . ASP A 1 166 ? 3.097 1.028 -6.413 1.00 95.88 166 ASP A CA 1
ATOM 1237 C C . ASP A 1 166 ? 4.554 1.499 -6.440 1.00 95.88 166 ASP A C 1
ATOM 1239 O O . ASP A 1 166 ? 4.859 2.662 -6.169 1.00 95.88 166 ASP A O 1
ATOM 1243 N N . GLY A 1 167 ? 5.473 0.584 -6.748 1.00 92.62 167 GLY A N 1
ATOM 1244 C CA . GLY A 1 167 ? 6.897 0.892 -6.770 1.00 92.62 167 GLY A CA 1
ATOM 1245 C C . GLY A 1 167 ? 7.258 1.968 -7.795 1.00 92.62 167 GLY A C 1
ATOM 1246 O O . GLY A 1 167 ? 8.097 2.816 -7.504 1.00 92.62 167 GLY A O 1
ATOM 1247 N N . ALA A 1 168 ? 6.601 1.995 -8.959 1.00 89.44 168 ALA A N 1
ATOM 1248 C CA . ALA A 1 168 ? 6.918 2.961 -10.009 1.00 89.44 168 ALA A CA 1
ATOM 1249 C C . ALA A 1 168 ? 6.479 4.379 -9.616 1.00 89.44 168 ALA A C 1
ATOM 1251 O O . ALA A 1 168 ? 7.262 5.330 -9.734 1.00 89.44 168 ALA A O 1
ATOM 1252 N N . ASN A 1 169 ? 5.261 4.510 -9.086 1.00 92.69 169 ASN A N 1
ATOM 1253 C CA . ASN A 1 169 ? 4.754 5.789 -8.594 1.00 92.69 169 ASN A CA 1
ATOM 1254 C C . ASN A 1 169 ? 5.525 6.263 -7.352 1.00 92.69 169 ASN A C 1
ATOM 1256 O O . ASN A 1 169 ? 5.886 7.439 -7.254 1.00 92.69 169 ASN A O 1
ATOM 1260 N N . MET A 1 170 ? 5.875 5.355 -6.438 1.00 94.88 170 MET A N 1
ATOM 1261 C CA . MET A 1 170 ? 6.668 5.714 -5.264 1.00 94.88 170 MET A CA 1
ATOM 1262 C C . MET A 1 170 ? 8.118 6.066 -5.582 1.00 94.88 170 MET A C 1
ATOM 1264 O O . MET A 1 170 ? 8.684 6.921 -4.903 1.00 94.88 170 MET A O 1
ATOM 1268 N N . ASP A 1 171 ? 8.718 5.484 -6.617 1.00 90.88 171 ASP A N 1
ATOM 1269 C CA . ASP A 1 171 ? 10.026 5.911 -7.114 1.00 90.88 171 ASP A CA 1
ATOM 1270 C C . ASP A 1 171 ? 9.977 7.361 -7.621 1.00 90.88 171 ASP A C 1
ATOM 1272 O O . ASP A 1 171 ? 10.890 8.149 -7.356 1.00 90.88 171 ASP A O 1
ATOM 1276 N N . GLY A 1 172 ? 8.901 7.734 -8.325 1.00 89.50 172 GLY A N 1
ATOM 1277 C CA . GLY A 1 172 ? 8.625 9.117 -8.726 1.00 89.50 172 GLY A CA 1
ATOM 1278 C C . GLY A 1 172 ? 8.459 10.047 -7.524 1.00 89.50 172 GLY A C 1
ATOM 1279 O O . GLY A 1 172 ? 9.123 11.084 -7.449 1.00 89.50 172 GLY A O 1
ATOM 1280 N N . ALA A 1 173 ? 7.655 9.635 -6.542 1.00 92.44 173 ALA A N 1
ATOM 1281 C CA . ALA A 1 173 ? 7.436 10.382 -5.307 1.00 92.44 173 ALA A CA 1
ATOM 1282 C C . ALA A 1 173 ? 8.729 10.583 -4.500 1.00 92.44 173 ALA A C 1
ATOM 1284 O O . ALA A 1 173 ? 9.029 11.704 -4.097 1.00 92.44 173 ALA A O 1
ATOM 1285 N N . CYS A 1 174 ? 9.540 9.537 -4.326 1.00 92.44 174 CYS A N 1
ATOM 1286 C CA . CYS A 1 174 ? 10.831 9.606 -3.635 1.00 92.44 174 CYS A CA 1
ATOM 1287 C C . CYS A 1 174 ? 11.799 10.577 -4.329 1.00 92.44 174 CYS A C 1
ATOM 1289 O O . CYS A 1 174 ? 12.460 11.377 -3.666 1.00 92.44 174 CYS A O 1
ATOM 1291 N N . ARG A 1 175 ? 11.857 10.555 -5.672 1.00 90.69 175 ARG A N 1
ATOM 1292 C CA . ARG A 1 175 ? 12.659 11.521 -6.445 1.00 90.69 175 ARG A CA 1
ATOM 1293 C C . ARG A 1 175 ? 12.190 12.956 -6.219 1.00 90.69 175 ARG A C 1
ATOM 1295 O O . ARG A 1 175 ? 13.031 13.829 -6.031 1.00 90.69 175 ARG A O 1
ATOM 1302 N N . ALA A 1 176 ? 10.879 13.192 -6.202 1.00 88.94 176 ALA A N 1
ATOM 1303 C CA . ALA A 1 176 ? 10.315 14.514 -5.936 1.00 88.94 176 ALA A CA 1
ATOM 1304 C C . ALA A 1 176 ? 10.578 14.998 -4.498 1.00 88.94 176 ALA A C 1
ATOM 1306 O O . ALA A 1 176 ? 10.839 16.180 -4.290 1.00 88.94 176 ALA A O 1
ATOM 1307 N N . ALA A 1 177 ? 10.551 14.086 -3.523 1.00 89.75 177 ALA A N 1
ATOM 1308 C CA . ALA A 1 177 ? 10.816 14.367 -2.113 1.00 89.75 177 ALA A CA 1
ATOM 1309 C C . ALA A 1 177 ? 12.317 14.396 -1.750 1.00 89.75 177 ALA A C 1
ATOM 1311 O O . ALA A 1 177 ? 12.662 14.699 -0.611 1.00 89.75 177 ALA A O 1
ATOM 1312 N N . ALA A 1 178 ? 13.206 14.075 -2.697 1.00 90.62 178 ALA A N 1
ATOM 1313 C CA . ALA A 1 178 ? 14.659 14.005 -2.524 1.00 90.62 178 ALA A CA 1
ATOM 1314 C C . ALA A 1 178 ? 15.151 13.037 -1.423 1.00 90.62 178 ALA A C 1
ATOM 1316 O O . ALA A 1 178 ? 16.241 13.218 -0.878 1.00 90.62 178 ALA A O 1
ATOM 1317 N N . TYR A 1 179 ? 14.392 11.978 -1.120 1.00 91.62 179 TYR A N 1
ATOM 1318 C CA . TYR A 1 179 ? 14.827 10.915 -0.209 1.00 91.62 179 TYR A CA 1
ATOM 1319 C C . TYR A 1 179 ? 14.210 9.560 -0.578 1.00 91.62 179 TYR A C 1
ATOM 1321 O O . TYR A 1 179 ? 13.221 9.487 -1.302 1.00 91.62 179 TYR A O 1
ATOM 1329 N N . PHE A 1 180 ? 14.801 8.472 -0.078 1.00 89.50 180 PHE A N 1
ATOM 1330 C CA . PHE A 1 180 ? 14.283 7.118 -0.282 1.00 89.50 180 PHE A CA 1
ATOM 1331 C C . PHE A 1 180 ? 13.542 6.618 0.956 1.00 89.50 180 PHE A C 1
ATOM 1333 O O . PHE A 1 180 ? 14.078 6.666 2.064 1.00 89.50 180 PHE A O 1
ATOM 1340 N N . VAL A 1 181 ? 12.347 6.065 0.754 1.00 92.94 181 VAL A N 1
ATOM 1341 C CA . VAL A 1 181 ? 11.561 5.434 1.820 1.00 92.94 181 VAL A CA 1
ATOM 1342 C C . VAL A 1 181 ? 12.175 4.085 2.219 1.00 92.94 181 VAL A C 1
ATOM 1344 O O . VAL A 1 181 ? 12.412 3.207 1.383 1.00 92.94 181 VAL A O 1
ATOM 1347 N N . ASP A 1 182 ? 12.405 3.895 3.516 1.00 94.06 182 ASP A N 1
ATOM 1348 C CA . ASP A 1 182 ? 12.613 2.585 4.127 1.00 94.06 182 ASP A CA 1
ATOM 1349 C C . ASP A 1 182 ? 11.2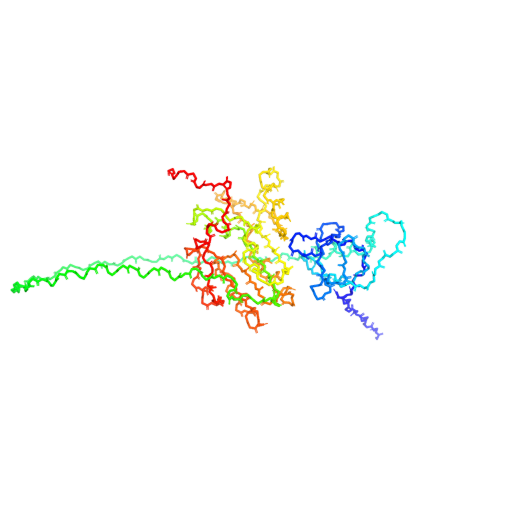38 1.939 4.351 1.00 94.06 182 ASP A C 1
ATOM 1351 O O . ASP A 1 182 ? 10.503 2.276 5.279 1.00 94.06 182 ASP A O 1
ATOM 1355 N N . TYR A 1 183 ? 10.883 0.981 3.496 1.00 94.19 183 TYR A N 1
ATOM 1356 C CA . TYR A 1 183 ? 9.574 0.329 3.545 1.00 94.19 183 TYR A CA 1
ATOM 1357 C C . TYR A 1 183 ? 9.323 -0.496 4.810 1.00 94.19 183 TYR A C 1
ATOM 1359 O O . TYR A 1 183 ? 8.158 -0.719 5.152 1.00 94.19 183 TYR A O 1
ATOM 1367 N N . ARG A 1 184 ? 10.368 -0.902 5.542 1.00 93.25 184 ARG A N 1
ATOM 1368 C CA . ARG A 1 184 ? 10.215 -1.521 6.864 1.00 93.25 184 ARG A CA 1
ATOM 1369 C C . ARG A 1 184 ? 9.747 -0.475 7.876 1.00 93.25 184 ARG A C 1
ATOM 1371 O O . ARG A 1 184 ? 8.746 -0.710 8.551 1.00 93.25 184 ARG A O 1
ATOM 1378 N N . LYS A 1 185 ? 10.397 0.695 7.916 1.00 94.69 185 LYS A N 1
ATOM 1379 C CA . LYS A 1 185 ? 9.967 1.820 8.769 1.00 94.69 185 LYS A CA 1
ATOM 1380 C C . LYS A 1 185 ? 8.587 2.336 8.366 1.00 94.69 185 LYS A C 1
ATOM 1382 O O . LYS A 1 185 ? 7.746 2.559 9.227 1.00 94.69 185 LYS A O 1
ATOM 1387 N N . ALA A 1 186 ? 8.320 2.469 7.065 1.00 95.69 186 ALA A N 1
ATOM 1388 C CA . ALA A 1 186 ? 7.019 2.905 6.563 1.00 95.69 186 ALA A CA 1
ATOM 1389 C C . ALA A 1 186 ? 5.901 1.957 7.010 1.00 95.69 186 ALA A C 1
ATOM 1391 O O . ALA A 1 186 ? 4.881 2.403 7.525 1.00 95.69 186 ALA A O 1
ATOM 1392 N N . ARG A 1 187 ? 6.115 0.644 6.888 1.00 94.56 187 ARG A N 1
ATOM 1393 C CA . ARG A 1 187 ? 5.173 -0.365 7.381 1.00 94.56 187 ARG A CA 1
ATOM 1394 C C . ARG A 1 187 ? 4.875 -0.183 8.864 1.00 94.56 187 ARG A C 1
ATOM 1396 O O . ARG A 1 187 ? 3.711 -0.131 9.234 1.00 94.56 187 ARG A O 1
ATOM 1403 N N . GLU A 1 188 ? 5.911 -0.092 9.694 1.00 93.75 188 GLU A N 1
ATOM 1404 C CA . GLU A 1 188 ? 5.776 0.086 11.147 1.00 93.75 188 GLU A CA 1
ATOM 1405 C C . GLU A 1 188 ? 5.029 1.386 11.487 1.00 93.75 188 GLU A C 1
ATOM 1407 O O . GLU A 1 188 ? 4.120 1.390 12.318 1.00 93.75 188 GLU A O 1
ATOM 1412 N N . PHE A 1 189 ? 5.358 2.476 10.795 1.00 95.88 189 PHE A N 1
ATOM 1413 C CA . PHE A 1 189 ? 4.751 3.787 10.997 1.00 95.88 189 PHE A CA 1
ATOM 1414 C C . PHE A 1 189 ? 3.263 3.820 10.624 1.00 95.88 189 PHE A C 1
ATOM 1416 O O . PHE A 1 189 ? 2.437 4.255 11.428 1.00 95.88 189 PHE A O 1
ATOM 1423 N N . PHE A 1 190 ? 2.910 3.335 9.430 1.00 96.12 190 PHE A N 1
ATOM 1424 C CA . PHE A 1 190 ? 1.533 3.356 8.926 1.00 96.12 190 PHE A CA 1
ATOM 1425 C C . PHE A 1 190 ? 0.646 2.272 9.542 1.00 96.12 190 PHE A C 1
ATOM 1427 O O . PHE A 1 190 ? -0.563 2.458 9.637 1.00 96.12 190 PHE A O 1
ATOM 1434 N N . LEU A 1 191 ? 1.223 1.166 10.017 1.00 94.25 191 LEU A N 1
ATOM 1435 C CA . LEU A 1 191 ? 0.487 0.184 10.811 1.00 94.25 191 LEU A CA 1
ATOM 1436 C C . LEU A 1 191 ? -0.017 0.787 12.130 1.00 94.25 191 LEU A C 1
ATOM 1438 O O . LEU A 1 191 ? -1.127 0.479 12.566 1.00 94.25 191 LEU A O 1
ATOM 1442 N N . ALA A 1 192 ? 0.777 1.669 12.743 1.00 92.12 192 ALA A N 1
ATOM 1443 C CA . ALA A 1 192 ? 0.440 2.351 13.985 1.00 92.12 192 ALA A CA 1
ATOM 1444 C C . ALA A 1 192 ? 0.025 1.374 15.103 1.00 92.12 192 ALA A C 1
ATOM 1446 O O . ALA A 1 192 ? 0.864 0.641 15.617 1.00 92.12 192 ALA A O 1
ATOM 1447 N N . ALA A 1 193 ? -1.244 1.409 15.520 1.00 88.00 193 ALA A N 1
ATOM 1448 C CA . ALA A 1 193 ? -1.802 0.512 16.533 1.00 88.00 193 ALA A CA 1
ATOM 1449 C C . ALA A 1 193 ? -2.644 -0.629 15.935 1.00 88.00 193 ALA A C 1
ATOM 1451 O O . ALA A 1 193 ? -3.130 -1.464 16.691 1.00 88.00 193 ALA A O 1
ATOM 1452 N N . GLY A 1 194 ? -2.865 -0.633 14.617 1.00 91.62 194 GLY A N 1
ATOM 1453 C CA . GLY A 1 194 ? -3.747 -1.582 13.943 1.00 91.62 194 GLY A CA 1
ATOM 1454 C C . GLY A 1 194 ? -3.160 -2.988 13.822 1.00 91.62 194 GLY A C 1
ATOM 1455 O O . GLY A 1 194 ? -1.994 -3.243 14.127 1.00 91.62 194 GLY A O 1
ATOM 1456 N N . GLN A 1 195 ? -3.980 -3.910 13.327 1.00 92.50 195 GLN A N 1
ATOM 1457 C CA . GLN A 1 195 ? -3.592 -5.285 13.034 1.00 92.50 195 GLN A CA 1
ATOM 1458 C C . GLN A 1 195 ? -3.070 -5.395 11.603 1.00 92.50 195 GLN A C 1
ATOM 1460 O O . GLN A 1 195 ? -3.737 -5.002 10.646 1.00 92.50 195 GLN A O 1
ATOM 1465 N N . PHE A 1 196 ? -1.876 -5.952 11.424 1.00 92.12 196 PHE A N 1
ATOM 1466 C CA . PHE A 1 196 ? -1.225 -5.960 10.118 1.00 92.12 196 PHE A CA 1
ATOM 1467 C C . PHE A 1 196 ? -1.756 -7.081 9.217 1.00 92.12 196 PHE A C 1
ATOM 1469 O O . PHE A 1 196 ? -1.331 -8.229 9.333 1.00 92.12 196 PHE A O 1
ATOM 1476 N N . TYR A 1 197 ? -2.611 -6.751 8.244 1.00 91.25 197 TYR A N 1
ATOM 1477 C CA . TYR A 1 197 ? -3.179 -7.736 7.314 1.00 91.25 197 TYR A CA 1
ATOM 1478 C C . TYR A 1 197 ? -2.188 -8.199 6.240 1.00 91.25 197 TYR A C 1
ATOM 1480 O O . TYR A 1 197 ? -1.660 -9.306 6.316 1.00 91.25 197 TYR A O 1
ATOM 1488 N N . ALA A 1 198 ? -1.918 -7.348 5.246 1.00 89.69 198 ALA A N 1
ATOM 1489 C CA . ALA A 1 198 ? -0.980 -7.623 4.156 1.00 89.69 198 ALA A CA 1
ATOM 1490 C C . ALA A 1 198 ? -0.263 -6.332 3.727 1.00 89.69 198 ALA A C 1
ATOM 1492 O O . ALA A 1 198 ? -0.834 -5.247 3.781 1.00 89.69 198 ALA A O 1
ATOM 1493 N N . GLY A 1 199 ? 0.999 -6.443 3.314 1.00 93.94 199 GLY A N 1
ATOM 1494 C CA . GLY A 1 199 ? 1.696 -5.386 2.583 1.00 93.94 199 GLY A CA 1
ATOM 1495 C C . GLY A 1 199 ? 2.054 -5.928 1.210 1.00 93.94 199 GLY A C 1
ATOM 1496 O O . GLY A 1 199 ? 2.739 -6.941 1.134 1.00 93.94 199 GLY A O 1
ATOM 1497 N N . PHE A 1 200 ? 1.5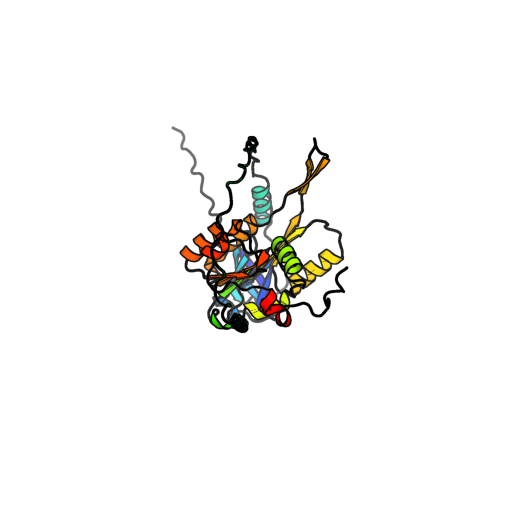81 -5.306 0.142 1.00 94.94 200 PHE A N 1
ATOM 1498 C CA . PHE A 1 200 ? 1.857 -5.700 -1.234 1.00 94.94 200 PHE A CA 1
ATOM 1499 C C . PHE A 1 200 ? 2.760 -4.657 -1.876 1.00 94.94 200 PHE A C 1
ATOM 1501 O O . PHE A 1 200 ? 2.495 -3.464 -1.754 1.00 94.94 200 PHE A O 1
ATOM 1508 N N . TYR A 1 201 ? 3.816 -5.104 -2.550 1.00 94.75 201 TYR A N 1
ATOM 1509 C CA . TYR A 1 201 ? 4.723 -4.222 -3.281 1.00 94.75 201 TYR A CA 1
ATOM 1510 C C . TYR A 1 201 ? 4.768 -4.633 -4.744 1.00 94.75 201 TYR A C 1
ATOM 1512 O O . TYR A 1 201 ? 5.119 -5.772 -5.046 1.00 94.75 201 TYR A O 1
ATOM 1520 N N . TYR A 1 202 ? 4.441 -3.715 -5.642 1.00 92.44 202 TYR A N 1
ATOM 1521 C CA . TYR A 1 202 ? 4.297 -3.967 -7.069 1.00 92.44 202 TYR A CA 1
ATOM 1522 C C . TYR A 1 202 ? 5.484 -3.364 -7.803 1.00 92.44 202 TYR A C 1
ATOM 1524 O O . TYR A 1 202 ? 5.733 -2.163 -7.723 1.00 92.44 202 TYR A O 1
ATOM 1532 N N . ILE A 1 203 ? 6.243 -4.213 -8.494 1.00 87.81 203 ILE A N 1
ATOM 1533 C CA . ILE A 1 203 ? 7.438 -3.799 -9.224 1.00 87.81 203 ILE A CA 1
ATOM 1534 C C . ILE A 1 203 ? 7.543 -4.476 -10.582 1.00 87.81 203 ILE A C 1
ATOM 1536 O O . ILE A 1 203 ? 7.317 -5.680 -10.743 1.00 87.81 203 ILE A O 1
ATOM 1540 N N . ALA A 1 204 ? 7.923 -3.678 -11.571 1.00 81.62 204 ALA A N 1
ATOM 1541 C CA . ALA A 1 204 ? 8.257 -4.178 -12.884 1.00 81.62 204 ALA A CA 1
ATOM 1542 C C . ALA A 1 204 ? 9.702 -4.719 -12.871 1.00 81.62 204 ALA A C 1
ATOM 1544 O O . ALA A 1 204 ? 10.642 -4.059 -12.424 1.00 81.62 204 ALA A O 1
ATOM 1545 N N . ASP A 1 205 ? 9.877 -5.955 -13.322 1.00 74.44 205 ASP A N 1
ATOM 1546 C CA . ASP A 1 205 ? 11.165 -6.639 -13.380 1.00 74.44 205 ASP A CA 1
ATOM 1547 C C . ASP A 1 205 ? 11.811 -6.368 -14.748 1.00 74.44 205 ASP A C 1
ATOM 1549 O O . ASP A 1 205 ? 11.453 -6.978 -15.760 1.00 74.44 205 ASP A O 1
ATOM 1553 N N . PHE A 1 206 ? 12.699 -5.370 -14.787 1.00 61.59 206 PHE A N 1
ATOM 1554 C CA . PHE A 1 206 ? 13.419 -4.938 -15.989 1.00 61.59 206 PHE A CA 1
ATOM 1555 C C . PHE A 1 206 ? 14.604 -5.852 -16.325 1.00 61.59 206 PHE A C 1
ATOM 1557 O O . PHE A 1 206 ? 15.013 -5.921 -17.485 1.00 61.59 206 PHE A O 1
ATOM 1564 N N . THR A 1 207 ? 15.147 -6.557 -15.331 1.00 59.59 207 THR A N 1
ATOM 1565 C CA . THR A 1 207 ? 16.368 -7.356 -15.450 1.00 59.59 207 THR A CA 1
ATOM 1566 C C . THR A 1 207 ? 16.373 -8.448 -14.388 1.00 59.59 207 THR A C 1
ATOM 1568 O O . THR A 1 207 ? 16.849 -8.241 -13.274 1.00 59.59 207 THR A O 1
ATOM 1571 N N . ALA A 1 208 ? 15.964 -9.661 -14.774 1.00 56.66 208 ALA A N 1
ATOM 1572 C CA . ALA A 1 208 ? 16.007 -10.838 -13.903 1.00 56.66 208 ALA A CA 1
ATOM 1573 C C . ALA A 1 208 ? 17.411 -11.128 -13.313 1.00 56.66 208 ALA A C 1
ATOM 1575 O O . ALA A 1 208 ? 17.532 -11.895 -12.361 1.00 56.66 208 ALA A O 1
ATOM 1576 N N . SER A 1 209 ? 18.470 -10.506 -13.851 1.00 60.53 209 SER A N 1
ATOM 1577 C CA . SER A 1 209 ? 19.867 -10.699 -13.463 1.00 60.53 209 SER A CA 1
ATOM 1578 C C . SER A 1 209 ? 20.542 -9.514 -12.754 1.00 60.53 209 SER A C 1
ATOM 1580 O O . SER A 1 209 ? 21.751 -9.595 -12.561 1.00 60.53 209 SER A O 1
ATOM 1582 N N . ASP A 1 210 ? 19.852 -8.418 -12.399 1.00 74.12 210 ASP A N 1
ATOM 1583 C CA . ASP A 1 210 ? 20.495 -7.314 -11.655 1.00 74.12 210 ASP A CA 1
ATOM 1584 C C . ASP A 1 210 ? 20.623 -7.661 -10.154 1.00 74.12 210 ASP A C 1
ATOM 1586 O O . ASP A 1 210 ? 19.606 -7.746 -9.452 1.00 74.12 210 ASP A O 1
ATOM 1590 N N . PRO A 1 211 ? 21.850 -7.833 -9.614 1.00 78.75 211 PRO A N 1
ATOM 1591 C CA . PRO A 1 211 ? 22.046 -8.157 -8.204 1.00 78.75 211 PRO A CA 1
ATOM 1592 C C . PRO A 1 211 ? 21.529 -7.071 -7.254 1.00 78.75 211 PRO A C 1
ATOM 1594 O O . PRO A 1 211 ? 21.106 -7.388 -6.141 1.00 78.75 211 PRO A O 1
ATOM 1597 N N . LEU A 1 212 ? 21.554 -5.795 -7.655 1.00 77.06 212 LEU A N 1
ATOM 1598 C CA . LEU A 1 212 ? 21.052 -4.704 -6.818 1.00 77.06 212 LEU A CA 1
ATOM 1599 C C . LEU A 1 212 ? 19.528 -4.775 -6.698 1.00 77.06 212 LEU A C 1
ATOM 1601 O O . LEU A 1 212 ? 18.995 -4.653 -5.592 1.00 77.06 212 LEU A O 1
ATOM 1605 N N . GLN A 1 213 ? 18.845 -5.030 -7.816 1.00 79.44 213 GLN A N 1
ATOM 1606 C CA . GLN A 1 213 ? 17.403 -5.242 -7.834 1.00 79.44 213 GLN A CA 1
ATOM 1607 C C . GLN A 1 213 ? 17.023 -6.459 -6.984 1.00 79.44 213 GLN A C 1
ATOM 1609 O O . GLN A 1 213 ? 16.157 -6.335 -6.122 1.00 79.44 213 GLN A O 1
ATOM 1614 N N . GLN A 1 214 ? 17.707 -7.600 -7.131 1.00 81.81 214 GLN A N 1
ATOM 1615 C CA . GLN A 1 214 ? 17.419 -8.781 -6.302 1.00 81.81 214 GLN A CA 1
ATOM 1616 C C . GLN A 1 214 ? 17.603 -8.497 -4.806 1.00 81.81 214 GLN A C 1
ATOM 1618 O O . GLN A 1 214 ? 16.696 -8.781 -4.028 1.00 81.81 214 GLN A O 1
ATOM 1623 N N . ARG A 1 215 ? 18.689 -7.823 -4.401 1.00 83.56 215 ARG A N 1
ATOM 1624 C CA . ARG A 1 215 ? 18.889 -7.416 -2.995 1.00 83.56 215 ARG A CA 1
ATOM 1625 C C . ARG A 1 215 ? 17.768 -6.518 -2.474 1.00 83.56 215 ARG A C 1
ATOM 1627 O O . ARG A 1 215 ? 17.398 -6.619 -1.306 1.00 83.56 215 ARG A O 1
ATOM 1634 N N . TYR A 1 216 ? 17.232 -5.635 -3.313 1.00 84.44 216 TYR A N 1
ATOM 1635 C CA . TYR A 1 216 ? 16.100 -4.793 -2.938 1.00 84.44 216 TYR A CA 1
ATOM 1636 C C . TYR A 1 216 ? 14.804 -5.601 -2.777 1.00 84.44 216 TYR A C 1
ATOM 1638 O O . TYR A 1 216 ? 14.081 -5.410 -1.800 1.00 84.44 216 TYR A O 1
ATOM 1646 N N . LEU A 1 217 ? 14.537 -6.548 -3.678 1.00 85.06 217 LEU A N 1
ATOM 1647 C CA . LEU A 1 217 ? 13.375 -7.440 -3.594 1.00 85.06 217 LEU A CA 1
ATOM 1648 C C . LEU A 1 217 ? 13.458 -8.368 -2.372 1.00 85.06 217 LEU A C 1
ATOM 1650 O O . LEU A 1 217 ? 12.445 -8.619 -1.711 1.00 85.06 217 LEU A O 1
ATOM 1654 N N . ASP A 1 218 ? 14.661 -8.837 -2.044 1.00 82.81 218 ASP A N 1
ATOM 1655 C CA . ASP A 1 218 ? 14.926 -9.599 -0.828 1.00 82.81 218 ASP A CA 1
ATOM 1656 C C . ASP A 1 218 ? 14.670 -8.734 0.401 1.00 82.81 218 ASP A C 1
ATOM 1658 O O . ASP A 1 218 ? 13.941 -9.155 1.297 1.00 82.81 218 ASP A O 1
ATOM 1662 N N . PHE A 1 219 ? 15.188 -7.503 0.432 1.00 87.81 219 PHE A N 1
ATOM 1663 C CA . PHE A 1 219 ? 14.911 -6.549 1.506 1.00 87.81 219 PHE A CA 1
ATOM 1664 C C . PHE A 1 219 ? 13.404 -6.329 1.707 1.00 87.81 219 PHE A C 1
ATOM 1666 O O . PHE A 1 219 ? 12.932 -6.429 2.836 1.00 87.81 219 PHE A O 1
ATOM 1673 N N . LEU A 1 220 ? 12.635 -6.092 0.639 1.00 87.62 220 LEU A N 1
ATOM 1674 C CA . LEU A 1 220 ? 11.179 -5.913 0.721 1.00 87.62 220 LEU A CA 1
ATOM 1675 C C . LEU A 1 220 ? 10.481 -7.151 1.299 1.00 87.62 220 LEU A C 1
ATOM 1677 O O . LEU A 1 220 ? 9.588 -7.034 2.139 1.00 87.62 220 LEU A O 1
ATOM 1681 N N . SER A 1 221 ? 10.927 -8.340 0.893 1.00 84.12 221 SER A N 1
ATOM 1682 C CA . SER A 1 221 ? 10.401 -9.606 1.409 1.00 84.12 221 SER A CA 1
ATOM 1683 C C . SER A 1 221 ? 10.702 -9.779 2.904 1.00 84.12 221 SER A C 1
ATOM 1685 O O . SER A 1 221 ? 9.824 -10.186 3.663 1.00 84.12 221 SER A O 1
ATOM 1687 N N . HIS A 1 222 ? 11.913 -9.423 3.349 1.00 81.31 222 HIS A N 1
ATOM 1688 C CA . HIS A 1 222 ? 12.290 -9.422 4.770 1.00 81.31 222 HIS A CA 1
ATOM 1689 C C . HIS A 1 222 ? 11.555 -8.336 5.566 1.00 81.31 222 HIS A C 1
ATOM 1691 O O . HIS A 1 222 ? 11.232 -8.538 6.732 1.00 81.31 222 HIS A O 1
ATOM 1697 N N . ALA A 1 223 ? 11.219 -7.216 4.927 1.00 82.81 223 ALA A N 1
ATOM 1698 C CA . ALA A 1 223 ? 10.358 -6.173 5.475 1.00 82.81 223 ALA A CA 1
ATOM 1699 C C . ALA A 1 223 ? 8.867 -6.575 5.507 1.00 82.81 223 ALA A C 1
ATOM 1701 O O . ALA A 1 223 ? 8.012 -5.733 5.778 1.00 82.81 223 ALA A O 1
ATOM 1702 N N . GLY A 1 224 ? 8.524 -7.841 5.239 1.00 82.19 224 GLY A N 1
ATOM 1703 C CA . GLY A 1 224 ? 7.167 -8.386 5.358 1.00 82.19 224 GLY A CA 1
ATOM 1704 C C . GLY A 1 224 ? 6.213 -7.984 4.231 1.00 82.19 224 GLY A C 1
ATOM 1705 O O . GLY A 1 224 ? 4.992 -8.036 4.417 1.00 82.19 224 GLY A O 1
ATOM 1706 N N . TYR A 1 225 ? 6.744 -7.578 3.073 1.00 87.69 225 TYR A N 1
ATOM 1707 C CA . TYR A 1 225 ? 5.943 -7.324 1.877 1.00 87.69 225 TYR A CA 1
ATOM 1708 C C . TYR A 1 225 ? 5.852 -8.563 0.987 1.00 87.69 225 TYR A C 1
ATOM 1710 O O . TYR A 1 225 ? 6.820 -9.287 0.755 1.00 87.69 225 TYR A O 1
ATOM 1718 N N . ILE A 1 226 ? 4.668 -8.763 0.422 1.00 89.44 226 ILE A N 1
ATOM 1719 C CA . ILE A 1 226 ? 4.410 -9.693 -0.665 1.00 89.44 226 ILE A CA 1
ATOM 1720 C C . ILE A 1 226 ? 4.767 -8.972 -1.964 1.00 89.44 226 ILE A C 1
ATOM 1722 O O . ILE A 1 226 ? 4.037 -8.097 -2.433 1.00 89.44 226 ILE A O 1
ATOM 1726 N N . VAL A 1 227 ? 5.917 -9.326 -2.530 1.00 88.06 227 VAL A N 1
ATOM 1727 C CA . VAL A 1 227 ? 6.455 -8.673 -3.725 1.00 88.06 227 VAL A CA 1
ATOM 1728 C C . VAL A 1 227 ? 5.824 -9.262 -4.990 1.00 88.06 227 VAL A C 1
ATOM 1730 O O . VAL A 1 227 ? 6.009 -10.439 -5.307 1.00 88.06 227 VAL A O 1
ATOM 1733 N N . ARG A 1 228 ? 5.097 -8.427 -5.732 1.00 85.75 228 ARG A N 1
ATOM 1734 C CA . ARG A 1 228 ? 4.481 -8.717 -7.028 1.00 85.75 228 ARG A CA 1
ATOM 1735 C C . ARG A 1 228 ? 5.397 -8.232 -8.137 1.00 85.75 228 ARG A C 1
ATOM 1737 O O . ARG A 1 228 ? 5.575 -7.034 -8.328 1.00 85.75 228 ARG A O 1
ATOM 1744 N N . ARG A 1 229 ? 5.987 -9.187 -8.853 1.00 82.81 229 ARG A N 1
ATOM 1745 C CA . ARG A 1 229 ? 6.912 -8.928 -9.957 1.00 82.81 229 ARG A CA 1
ATOM 1746 C C . ARG A 1 229 ? 6.202 -9.184 -11.274 1.00 82.81 229 ARG A C 1
ATOM 1748 O O . ARG A 1 229 ? 5.582 -10.237 -11.432 1.00 82.81 229 ARG A O 1
ATOM 1755 N N . ARG A 1 230 ? 6.345 -8.274 -12.233 1.00 77.38 230 ARG A N 1
ATOM 1756 C CA . ARG A 1 230 ? 5.937 -8.519 -13.621 1.00 77.38 230 ARG A CA 1
ATOM 1757 C C . ARG A 1 230 ? 7.124 -8.298 -14.548 1.00 77.38 230 ARG A C 1
ATOM 1759 O O . ARG A 1 230 ? 7.691 -7.210 -14.512 1.00 77.38 230 ARG A O 1
ATOM 1766 N N . PRO A 1 231 ? 7.502 -9.285 -15.377 1.00 65.38 231 PRO A N 1
ATOM 1767 C CA . PRO A 1 231 ? 8.579 -9.098 -16.335 1.00 65.38 231 PRO A CA 1
ATOM 1768 C C . PRO A 1 231 ? 8.193 -7.996 -17.317 1.00 65.38 231 PRO A C 1
ATOM 1770 O O . PRO A 1 231 ? 7.112 -8.025 -17.915 1.00 65.38 231 PRO A O 1
ATOM 1773 N N . VAL A 1 232 ? 9.080 -7.022 -17.474 1.00 64.31 232 VAL A N 1
ATOM 1774 C CA . VAL A 1 232 ? 8.863 -5.906 -18.385 1.00 64.31 232 VAL A CA 1
ATOM 1775 C C . VAL A 1 232 ? 8.953 -6.410 -19.816 1.00 64.31 232 VAL A C 1
ATOM 1777 O O . VAL A 1 232 ? 9.971 -6.957 -20.241 1.00 64.31 232 VAL A O 1
ATOM 1780 N N . LYS A 1 233 ? 7.890 -6.192 -20.592 1.00 57.28 233 LYS A N 1
ATOM 1781 C CA . LYS A 1 233 ? 7.920 -6.422 -22.036 1.00 57.28 233 LYS A CA 1
ATOM 1782 C C . LYS A 1 233 ? 8.307 -5.118 -22.720 1.00 57.28 233 LYS A C 1
ATOM 1784 O O . LYS A 1 233 ? 7.484 -4.215 -22.860 1.00 57.28 233 LYS A O 1
ATOM 1789 N N . VAL A 1 234 ? 9.568 -5.030 -23.138 1.00 57.41 234 VAL A N 1
ATOM 1790 C CA . VAL A 1 234 ? 10.041 -3.958 -24.020 1.00 57.41 234 VAL A CA 1
ATOM 1791 C C . VAL A 1 234 ? 9.686 -4.347 -25.450 1.00 57.41 234 VAL A C 1
ATOM 1793 O O . VAL A 1 234 ? 10.319 -5.225 -26.035 1.00 57.41 234 VAL A O 1
ATOM 1796 N N . ILE A 1 235 ? 8.658 -3.715 -26.003 1.00 53.19 235 ILE A N 1
ATOM 1797 C CA . ILE A 1 235 ? 8.319 -3.836 -27.420 1.00 53.19 235 ILE A CA 1
ATOM 1798 C C . ILE A 1 235 ? 9.062 -2.711 -28.129 1.00 53.19 235 ILE A C 1
ATOM 1800 O O . ILE A 1 235 ? 8.978 -1.558 -27.717 1.00 53.19 235 ILE A O 1
ATOM 1804 N N . ARG A 1 236 ? 9.840 -3.040 -29.160 1.00 54.72 236 ARG A N 1
ATOM 1805 C CA . ARG A 1 236 ? 10.378 -2.012 -30.050 1.00 54.72 236 ARG A CA 1
ATOM 1806 C C . ARG A 1 236 ? 9.307 -1.694 -31.072 1.00 54.72 236 ARG A C 1
ATOM 1808 O O . ARG A 1 236 ? 8.812 -2.614 -31.725 1.00 54.72 236 ARG A O 1
ATOM 1815 N N . ASP A 1 237 ? 8.949 -0.426 -31.162 1.00 52.94 237 ASP A N 1
ATOM 1816 C CA . ASP A 1 237 ? 8.154 0.073 -32.270 1.00 52.94 237 ASP A CA 1
ATOM 1817 C C . ASP A 1 237 ? 8.910 -0.233 -33.575 1.00 52.94 237 ASP A C 1
ATOM 1819 O O . ASP A 1 237 ? 10.114 0.028 -33.678 1.00 52.94 237 ASP A O 1
ATOM 1823 N N . GLN A 1 238 ? 8.240 -0.898 -34.518 1.00 55.78 238 GLN A N 1
ATOM 1824 C CA . GLN A 1 238 ? 8.867 -1.357 -35.759 1.00 55.78 238 GLN A CA 1
ATOM 1825 C C . GLN A 1 238 ? 9.129 -0.203 -36.736 1.00 55.78 238 GLN A C 1
ATOM 1827 O O . GLN A 1 238 ? 10.003 -0.347 -37.590 1.00 55.78 238 GLN A O 1
ATOM 1832 N N . ASP A 1 239 ? 8.453 0.936 -36.561 1.00 56.38 239 ASP A N 1
ATOM 1833 C CA . ASP A 1 239 ? 8.542 2.098 -37.444 1.00 56.38 239 ASP A CA 1
ATOM 1834 C C . ASP A 1 239 ? 9.478 3.181 -36.883 1.00 56.38 239 ASP A C 1
ATOM 1836 O O . ASP A 1 239 ? 10.231 3.798 -37.638 1.00 56.38 239 ASP A O 1
ATOM 1840 N N . THR A 1 240 ? 9.489 3.400 -35.562 1.00 64.00 240 THR A N 1
ATOM 1841 C CA . THR A 1 240 ? 10.322 4.447 -34.925 1.00 64.00 240 THR A CA 1
ATOM 1842 C C . THR A 1 240 ? 11.574 3.909 -34.231 1.00 64.00 240 THR A C 1
ATOM 1844 O O . THR A 1 240 ? 12.489 4.670 -33.912 1.00 64.00 240 THR A O 1
ATOM 1847 N N . GLY A 1 241 ? 11.642 2.598 -33.973 1.00 57.16 241 GLY A N 1
ATOM 1848 C CA . GLY A 1 241 ? 12.707 1.983 -33.178 1.00 57.16 241 GLY A CA 1
ATOM 1849 C C . GLY A 1 241 ? 12.655 2.329 -31.683 1.00 57.16 241 GLY A C 1
ATOM 1850 O O . GLY A 1 241 ? 13.533 1.889 -30.929 1.00 57.16 241 GLY A O 1
ATOM 1851 N N . GLU A 1 242 ? 11.646 3.084 -31.231 1.00 50.03 242 GLU A N 1
ATOM 1852 C CA . GLU A 1 242 ? 11.494 3.469 -29.830 1.00 50.03 242 GLU A CA 1
ATOM 1853 C C . GLU A 1 242 ? 11.125 2.272 -28.949 1.00 50.03 242 GLU A C 1
ATOM 1855 O O . GLU A 1 242 ? 10.400 1.348 -29.330 1.00 50.03 242 GLU A O 1
ATOM 1860 N N . ARG A 1 243 ? 11.665 2.273 -27.726 1.00 53.19 243 ARG A N 1
ATOM 1861 C CA . ARG A 1 243 ? 11.369 1.253 -26.720 1.00 53.19 243 ARG A CA 1
ATOM 1862 C C . ARG A 1 243 ? 10.056 1.594 -26.021 1.00 53.19 243 ARG A C 1
ATOM 1864 O O . ARG A 1 243 ? 10.040 2.423 -25.117 1.00 53.19 243 ARG A O 1
ATOM 1871 N N . ILE A 1 244 ? 8.989 0.882 -26.361 1.00 53.41 244 ILE A N 1
ATOM 1872 C CA . ILE A 1 244 ? 7.724 0.912 -25.628 1.00 53.41 244 ILE A CA 1
ATOM 1873 C C . ILE A 1 244 ? 7.823 -0.083 -24.471 1.00 53.41 244 ILE A C 1
ATOM 1875 O O . ILE A 1 244 ? 7.824 -1.304 -24.652 1.00 53.41 244 ILE A O 1
ATOM 1879 N N . ILE A 1 245 ? 7.915 0.446 -23.257 1.00 54.72 245 ILE A N 1
ATOM 1880 C CA . ILE A 1 245 ? 7.852 -0.332 -22.021 1.00 54.72 245 ILE A CA 1
ATOM 1881 C C . ILE A 1 245 ? 6.370 -0.536 -21.691 1.00 54.72 245 ILE A C 1
ATOM 1883 O O . ILE A 1 245 ? 5.697 0.397 -21.267 1.00 54.72 245 ILE A O 1
ATOM 1887 N N . LYS A 1 246 ? 5.841 -1.750 -21.889 1.00 51.69 246 LYS A N 1
ATOM 1888 C CA . LYS A 1 246 ? 4.498 -2.117 -21.408 1.00 51.69 246 LYS A CA 1
ATOM 1889 C C . LYS A 1 246 ? 4.613 -2.831 -20.066 1.00 51.69 246 LYS A C 1
ATOM 1891 O O . LYS A 1 246 ? 5.229 -3.897 -19.989 1.00 51.69 246 LYS A O 1
ATOM 1896 N N . GLY A 1 247 ? 3.984 -2.274 -19.033 1.00 55.03 247 GLY A N 1
ATOM 1897 C CA . GLY A 1 247 ? 3.936 -2.923 -17.725 1.00 55.03 247 GLY A CA 1
ATOM 1898 C C . GLY A 1 247 ? 3.532 -2.029 -16.560 1.00 55.03 247 GLY A C 1
ATOM 1899 O O . GLY A 1 247 ? 4.184 -2.127 -15.525 1.00 55.03 247 GLY A O 1
ATOM 1900 N N . ASN A 1 248 ? 2.491 -1.195 -16.695 1.00 70.50 248 ASN A N 1
ATOM 1901 C CA . ASN A 1 248 ? 1.865 -0.648 -15.492 1.00 70.50 248 ASN A CA 1
ATOM 1902 C C . ASN A 1 248 ? 1.277 -1.805 -14.665 1.00 70.50 248 ASN A C 1
ATOM 1904 O O . ASN A 1 248 ? 0.919 -2.856 -15.214 1.00 70.50 248 ASN A O 1
ATOM 1908 N N . LEU A 1 249 ? 1.300 -1.648 -13.345 1.00 84.00 249 LEU A N 1
ATOM 1909 C CA . LEU A 1 249 ? 0.807 -2.646 -12.392 1.00 84.00 249 LEU A CA 1
ATOM 1910 C C . LEU A 1 249 ? -0.502 -2.208 -11.739 1.00 84.00 249 LEU A C 1
ATOM 1912 O O . LEU A 1 249 ? -0.994 -2.873 -10.833 1.00 84.00 249 LEU A O 1
ATOM 1916 N N . ASP A 1 250 ? -1.076 -1.106 -12.213 1.00 88.69 250 ASP A N 1
ATOM 1917 C CA . ASP A 1 250 ? -2.242 -0.450 -11.628 1.00 88.69 250 ASP A CA 1
ATOM 1918 C C . ASP A 1 250 ? -3.446 -1.389 -11.638 1.00 88.69 250 ASP A C 1
ATOM 1920 O O . ASP A 1 250 ? -4.170 -1.499 -10.652 1.00 88.69 250 ASP A O 1
ATOM 1924 N N . THR A 1 251 ? -3.614 -2.158 -12.719 1.00 88.69 251 THR A N 1
ATOM 1925 C CA . THR A 1 251 ? -4.686 -3.158 -12.809 1.00 88.69 251 THR A CA 1
ATOM 1926 C C . THR A 1 251 ? -4.500 -4.261 -11.769 1.00 88.69 251 THR A C 1
ATOM 1928 O O . THR A 1 251 ? -5.448 -4.612 -11.071 1.00 88.69 251 THR A O 1
ATOM 1931 N N . GLU A 1 252 ? -3.291 -4.804 -11.636 1.00 88.31 252 GLU A N 1
ATOM 1932 C CA . GLU A 1 252 ? -2.960 -5.828 -10.646 1.00 88.31 252 GLU A CA 1
ATOM 1933 C C . GLU A 1 252 ? -3.165 -5.313 -9.215 1.00 88.31 252 GLU A C 1
ATOM 1935 O O . GLU A 1 252 ? -3.736 -6.026 -8.390 1.00 88.31 252 GLU A O 1
ATOM 1940 N N . ILE A 1 253 ? -2.776 -4.064 -8.942 1.00 93.94 253 ILE A N 1
ATOM 1941 C CA . ILE A 1 253 ? -3.021 -3.395 -7.660 1.00 93.94 253 ILE A CA 1
ATOM 1942 C C . ILE A 1 253 ? -4.525 -3.325 -7.384 1.00 93.94 253 ILE A C 1
ATOM 1944 O O . ILE A 1 253 ? -4.973 -3.783 -6.333 1.00 93.94 253 ILE A O 1
ATOM 1948 N N . VAL A 1 254 ? -5.321 -2.802 -8.322 1.00 94.12 254 VAL A N 1
ATOM 1949 C CA . VAL A 1 254 ? -6.779 -2.669 -8.163 1.00 94.12 254 VAL A CA 1
ATOM 1950 C C . VAL A 1 254 ? -7.442 -4.028 -7.935 1.00 94.12 254 VAL A C 1
ATOM 1952 O O . VAL A 1 254 ? -8.291 -4.161 -7.048 1.00 94.12 254 VAL A O 1
ATOM 1955 N N . LEU A 1 255 ? -7.046 -5.050 -8.695 1.00 90.25 255 LEU A N 1
ATOM 1956 C CA . LEU A 1 255 ? -7.568 -6.407 -8.542 1.00 90.25 255 LEU A CA 1
ATOM 1957 C C . LEU A 1 255 ? -7.248 -6.980 -7.160 1.00 90.25 255 LEU A C 1
ATOM 1959 O O . LEU A 1 255 ? -8.151 -7.485 -6.494 1.00 90.25 255 LEU A O 1
ATOM 1963 N N . ASP A 1 256 ? -6.010 -6.855 -6.687 1.00 90.31 256 ASP A N 1
ATOM 1964 C CA 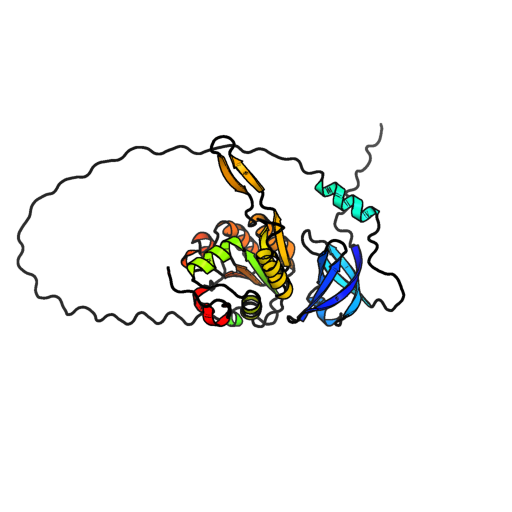. ASP A 1 256 ? -5.622 -7.327 -5.356 1.00 90.31 256 ASP A CA 1
ATOM 1965 C C . ASP A 1 256 ? -6.345 -6.538 -4.248 1.00 90.31 256 ASP A C 1
ATOM 1967 O O . ASP A 1 256 ? -6.821 -7.139 -3.279 1.00 90.31 256 ASP A O 1
ATOM 1971 N N . MET A 1 257 ? -6.524 -5.220 -4.390 1.00 94.06 257 MET A N 1
ATOM 1972 C CA . MET A 1 257 ? -7.308 -4.417 -3.441 1.00 94.06 257 MET A CA 1
ATOM 1973 C C . MET A 1 257 ? -8.761 -4.903 -3.341 1.00 94.06 257 MET A C 1
ATOM 1975 O O . MET A 1 257 ? -9.307 -4.994 -2.236 1.00 94.06 257 MET A O 1
ATOM 1979 N N . LEU A 1 258 ? -9.389 -5.244 -4.469 1.00 91.44 258 LEU A N 1
ATOM 1980 C CA . LEU A 1 258 ? -10.774 -5.721 -4.525 1.00 91.44 258 LEU A CA 1
ATOM 1981 C C . LEU A 1 258 ? -10.916 -7.177 -4.062 1.00 91.44 258 LEU A C 1
ATOM 1983 O O . LEU A 1 258 ? -11.796 -7.481 -3.257 1.00 91.44 258 LEU A O 1
ATOM 1987 N N . ASN A 1 259 ? -10.030 -8.072 -4.496 1.00 86.75 259 ASN A N 1
ATOM 1988 C CA . ASN A 1 259 ? -10.060 -9.498 -4.144 1.00 86.75 259 ASN A CA 1
ATOM 1989 C C . ASN A 1 259 ? -9.826 -9.748 -2.649 1.00 86.75 259 ASN A C 1
ATOM 1991 O O . ASN A 1 259 ? -10.242 -10.782 -2.107 1.00 86.75 259 ASN A O 1
ATOM 1995 N N . THR A 1 260 ? -9.166 -8.799 -1.983 1.00 86.12 260 THR A N 1
ATOM 1996 C CA . THR A 1 260 ? -8.848 -8.848 -0.553 1.00 86.12 260 THR A CA 1
ATOM 1997 C C . THR A 1 260 ? -9.721 -7.943 0.306 1.00 86.12 260 THR A C 1
ATOM 1999 O O . THR A 1 260 ? -9.493 -7.856 1.511 1.00 86.12 260 THR A O 1
ATOM 2002 N N . VAL A 1 261 ? -10.764 -7.330 -0.267 1.00 91.25 261 VAL A N 1
ATOM 2003 C CA . VAL A 1 261 ? -11.650 -6.374 0.420 1.00 91.25 261 VAL A CA 1
ATOM 2004 C C . VAL A 1 261 ? -12.240 -6.922 1.726 1.00 91.25 261 VAL A C 1
ATOM 2006 O O . VAL A 1 261 ? -12.451 -6.171 2.668 1.00 91.25 261 VAL A O 1
ATOM 2009 N N . GLY A 1 262 ? -12.478 -8.231 1.844 1.00 87.75 262 GLY A N 1
ATOM 2010 C CA . GLY A 1 262 ? -12.983 -8.843 3.084 1.00 87.75 262 GLY A CA 1
ATOM 2011 C C . GLY A 1 262 ? -11.977 -8.873 4.246 1.00 87.75 262 GLY A C 1
ATOM 2012 O O . GLY A 1 262 ? -12.369 -9.055 5.401 1.00 87.75 262 GLY A O 1
ATOM 2013 N N . ASN A 1 263 ? -10.692 -8.672 3.962 1.00 87.69 263 ASN A N 1
ATOM 2014 C CA . ASN A 1 263 ? -9.604 -9.006 4.879 1.00 87.69 263 ASN A CA 1
ATOM 2015 C C . ASN A 1 263 ? -8.953 -7.789 5.543 1.00 87.69 263 ASN A C 1
ATOM 2017 O O . ASN A 1 263 ? -8.195 -7.956 6.494 1.00 87.69 263 ASN A O 1
ATOM 2021 N N . TYR A 1 264 ? -9.250 -6.584 5.061 1.00 94.94 264 TYR A N 1
ATOM 2022 C CA . TYR A 1 264 ? -8.786 -5.330 5.645 1.00 94.94 264 TYR A CA 1
ATOM 2023 C C . TYR A 1 264 ? -9.948 -4.357 5.841 1.00 94.94 264 TYR A C 1
ATOM 2025 O O . TYR A 1 264 ? -10.968 -4.441 5.156 1.00 94.94 264 TYR A O 1
ATOM 2033 N N . ASP A 1 265 ? -9.785 -3.420 6.766 1.00 96.75 265 ASP A N 1
ATOM 2034 C CA . ASP A 1 265 ? -10.730 -2.333 7.044 1.00 96.75 265 ASP A CA 1
ATOM 2035 C C . ASP A 1 265 ? -10.167 -0.986 6.584 1.00 96.75 265 ASP A C 1
ATOM 2037 O O . ASP A 1 265 ? -10.912 -0.109 6.137 1.00 96.75 265 ASP A O 1
ATOM 2041 N N . VAL A 1 266 ? -8.839 -0.854 6.650 1.00 98.12 266 VAL A N 1
ATOM 2042 C CA . VAL A 1 266 ? -8.089 0.315 6.199 1.00 98.12 266 VAL A CA 1
ATOM 2043 C C . VAL A 1 266 ? -7.032 -0.116 5.193 1.00 98.12 266 VAL A C 1
ATOM 2045 O O . VAL A 1 266 ? -6.334 -1.105 5.417 1.00 98.12 266 VAL A O 1
ATOM 2048 N N . ALA A 1 267 ? -6.887 0.636 4.107 1.00 98.25 267 ALA A N 1
ATOM 2049 C CA . ALA A 1 267 ? -5.771 0.483 3.190 1.00 98.25 267 ALA A CA 1
ATOM 2050 C C . ALA A 1 267 ? -5.000 1.793 3.034 1.00 98.25 267 ALA A C 1
ATOM 2052 O O . ALA A 1 267 ? -5.592 2.860 2.872 1.00 98.25 267 ALA A O 1
ATOM 2053 N N . TYR A 1 268 ? -3.678 1.681 3.027 1.00 98.56 268 TYR A N 1
ATOM 2054 C CA . TYR A 1 268 ? -2.783 2.721 2.547 1.00 98.56 268 TYR A CA 1
ATOM 2055 C C . TYR A 1 268 ? -2.407 2.416 1.099 1.00 98.56 268 TYR A C 1
ATOM 2057 O O . TYR A 1 268 ? -1.751 1.406 0.828 1.00 98.56 268 TYR A O 1
ATOM 2065 N N . LEU A 1 269 ? -2.835 3.277 0.180 1.00 98.62 269 LEU A N 1
ATOM 2066 C CA . LEU A 1 269 ? -2.426 3.249 -1.219 1.00 98.62 269 LEU A CA 1
ATOM 2067 C C . LEU A 1 269 ? -1.223 4.177 -1.391 1.00 98.62 269 LEU A C 1
ATOM 2069 O O . LEU A 1 269 ? -1.352 5.398 -1.316 1.00 98.62 269 LEU A O 1
ATOM 2073 N N . PHE A 1 270 ? -0.055 3.591 -1.616 1.00 98.38 270 PHE A N 1
ATOM 2074 C CA . PHE A 1 270 ? 1.173 4.321 -1.902 1.00 98.38 270 PHE A CA 1
ATOM 2075 C C . PHE A 1 270 ? 1.259 4.574 -3.407 1.00 98.38 270 PHE A C 1
ATOM 2077 O O . PHE A 1 270 ? 1.908 3.828 -4.139 1.00 98.38 270 PHE A O 1
ATOM 2084 N N . SER A 1 271 ? 0.511 5.577 -3.858 1.00 97.62 271 SER A N 1
ATOM 2085 C CA . SER A 1 271 ? 0.499 6.099 -5.223 1.00 97.62 271 SER A CA 1
ATOM 2086 C C . SER A 1 271 ? -0.222 7.449 -5.239 1.00 97.62 271 SER A C 1
ATOM 2088 O O . SER A 1 271 ? -1.054 7.719 -4.378 1.00 97.62 271 SER A O 1
ATOM 2090 N N . GLY A 1 272 ? 0.089 8.309 -6.208 1.00 95.00 272 GLY A N 1
ATOM 2091 C CA . GLY A 1 272 ? -0.653 9.548 -6.464 1.00 95.00 272 GLY A CA 1
ATOM 2092 C C . GLY A 1 272 ? -1.508 9.515 -7.736 1.00 95.00 272 GLY A C 1
ATOM 2093 O O . GLY A 1 272 ? -2.118 10.529 -8.079 1.00 95.00 272 GLY A O 1
ATOM 2094 N N . ASP A 1 273 ? -1.558 8.375 -8.426 1.00 94.94 273 ASP A N 1
ATOM 2095 C CA . ASP A 1 273 ? -2.134 8.246 -9.765 1.00 94.94 273 ASP A CA 1
ATOM 2096 C C . ASP A 1 273 ? -3.673 8.298 -9.773 1.00 94.94 273 ASP A C 1
ATOM 2098 O O . ASP A 1 273 ? -4.350 7.653 -8.966 1.00 94.94 273 ASP A O 1
ATOM 2102 N N . SER A 1 274 ? -4.232 9.065 -10.707 1.00 95.19 274 SER A N 1
ATOM 2103 C CA . SER A 1 274 ? -5.676 9.181 -10.921 1.00 95.19 274 SER A CA 1
ATOM 2104 C C . SER A 1 274 ? -6.326 7.870 -11.359 1.00 95.19 274 SER A C 1
ATOM 2106 O O . SER A 1 274 ? -7.519 7.689 -11.122 1.00 95.19 274 SER A O 1
ATOM 2108 N N . ASP A 1 275 ? -5.573 6.927 -11.929 1.00 94.00 275 ASP A N 1
ATOM 2109 C CA . ASP A 1 275 ? -6.116 5.641 -12.393 1.00 94.00 275 ASP A CA 1
ATOM 2110 C C . ASP A 1 275 ? -6.715 4.801 -11.248 1.00 94.00 275 ASP A C 1
ATOM 2112 O O . ASP A 1 275 ? -7.598 3.962 -11.458 1.00 94.00 275 ASP A O 1
ATOM 2116 N N . PHE A 1 276 ? -6.322 5.086 -10.002 1.00 96.44 276 PHE A N 1
ATOM 2117 C CA . PHE A 1 276 ? -6.899 4.466 -8.811 1.00 96.44 276 PHE A CA 1
ATOM 2118 C C . PHE A 1 276 ? -8.212 5.104 -8.341 1.00 96.44 276 PHE A C 1
ATOM 2120 O O . PHE A 1 276 ? -8.877 4.514 -7.486 1.00 96.44 276 PHE A O 1
ATOM 2127 N N . GLU A 1 277 ? -8.629 6.256 -8.881 1.00 96.62 277 GLU A N 1
ATOM 2128 C CA . GLU A 1 277 ? -9.811 7.013 -8.430 1.00 96.62 277 GLU A CA 1
ATOM 2129 C C . GLU A 1 277 ? -11.044 6.106 -8.309 1.00 96.62 277 GLU A C 1
ATOM 2131 O O . GLU A 1 277 ? -11.681 6.026 -7.256 1.00 96.62 2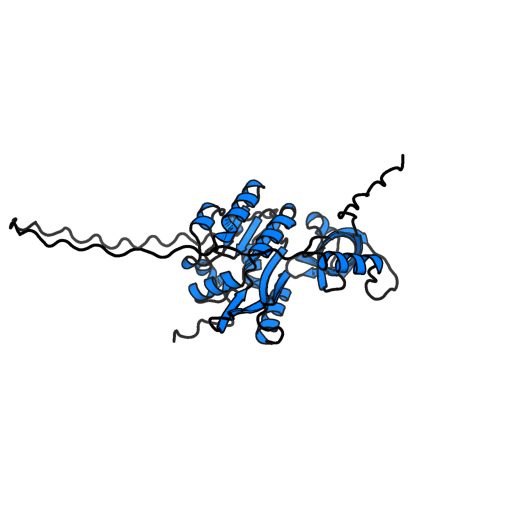77 GLU A O 1
ATOM 2136 N N . ARG A 1 278 ? -11.341 5.346 -9.370 1.00 95.00 278 ARG A N 1
ATOM 2137 C CA . ARG A 1 278 ? -12.515 4.462 -9.418 1.00 95.00 278 ARG A CA 1
ATOM 2138 C C . ARG A 1 278 ? -12.428 3.293 -8.450 1.00 95.00 278 ARG A C 1
ATOM 2140 O O . ARG A 1 278 ? -13.447 2.890 -7.891 1.00 95.00 278 ARG A O 1
ATOM 2147 N N . ALA A 1 279 ? -11.234 2.748 -8.240 1.00 94.88 279 ALA A N 1
ATOM 2148 C CA . ALA A 1 279 ? -11.033 1.676 -7.275 1.00 94.88 279 ALA A CA 1
ATOM 2149 C C . ALA A 1 279 ? -11.226 2.185 -5.842 1.00 94.88 279 ALA A C 1
ATOM 2151 O O . ALA A 1 279 ? -11.902 1.530 -5.047 1.00 94.88 279 ALA A O 1
ATOM 2152 N N . VAL A 1 280 ? -10.686 3.368 -5.534 1.00 97.62 280 VAL A N 1
ATOM 2153 C CA . VAL A 1 280 ? -10.836 4.024 -4.231 1.00 97.62 280 VAL A CA 1
ATOM 2154 C C . VAL A 1 280 ? -12.303 4.324 -3.941 1.00 97.62 280 VAL A C 1
ATOM 2156 O O . VAL A 1 280 ? -12.800 3.902 -2.898 1.00 97.62 280 VAL A O 1
ATOM 2159 N N . ASP A 1 281 ? -13.017 4.967 -4.866 1.00 94.69 281 ASP A N 1
ATOM 2160 C CA . ASP A 1 281 ? -14.442 5.288 -4.709 1.00 94.69 281 ASP A CA 1
ATOM 2161 C C . ASP A 1 281 ? -15.284 4.025 -4.441 1.00 94.69 281 ASP A C 1
ATOM 2163 O O . ASP A 1 281 ? -16.041 3.933 -3.468 1.00 94.69 281 ASP A O 1
ATOM 2167 N N . LEU A 1 282 ? -15.051 2.971 -5.229 1.00 96.62 282 LEU A N 1
ATOM 2168 C CA . LEU A 1 282 ? -15.732 1.693 -5.060 1.00 96.62 282 LEU A CA 1
ATOM 2169 C C . LEU A 1 282 ? -15.411 1.025 -3.711 1.00 96.62 282 LEU A C 1
ATOM 2171 O O . LEU A 1 282 ? -16.307 0.473 -3.068 1.00 96.62 282 LEU A O 1
ATOM 2175 N N . LEU A 1 283 ? -14.161 1.045 -3.253 1.00 96.62 283 LEU A N 1
ATOM 2176 C CA . LEU A 1 283 ? -13.783 0.470 -1.957 1.00 96.62 283 LEU A CA 1
ATOM 2177 C C . LEU A 1 283 ? -14.395 1.243 -0.786 1.00 96.62 283 LEU A C 1
ATOM 2179 O O . LEU A 1 283 ? -14.879 0.622 0.166 1.00 96.62 283 LEU A O 1
ATOM 2183 N N . ARG A 1 284 ? -14.456 2.573 -0.881 1.00 95.62 284 ARG A N 1
ATOM 2184 C CA . ARG A 1 284 ? -15.128 3.423 0.109 1.00 95.62 284 ARG A CA 1
ATOM 2185 C C . ARG A 1 284 ? -16.625 3.151 0.168 1.00 95.62 284 ARG A C 1
ATOM 2187 O O . ARG A 1 284 ? -17.169 3.017 1.262 1.00 95.62 284 ARG A O 1
ATOM 2194 N N . SER A 1 285 ? -17.272 2.928 -0.979 1.00 94.88 285 SER A N 1
ATOM 2195 C CA . SER A 1 285 ? -18.680 2.497 -1.024 1.00 94.88 285 SER A CA 1
ATOM 2196 C C . SER A 1 285 ? -18.929 1.161 -0.298 1.00 94.88 285 SER A C 1
ATOM 2198 O O . SER A 1 285 ? -20.036 0.897 0.165 1.00 94.88 285 SER A O 1
ATOM 2200 N N . ARG A 1 286 ? -17.883 0.334 -0.131 1.00 94.94 286 ARG A N 1
ATOM 2201 C CA . ARG A 1 286 ? -17.894 -0.922 0.644 1.00 94.94 286 ARG A CA 1
ATOM 2202 C C . ARG A 1 286 ? -17.433 -0.754 2.097 1.00 94.94 286 ARG A C 1
ATOM 2204 O O . ARG A 1 286 ? -17.094 -1.740 2.752 1.00 94.94 286 ARG A O 1
ATOM 2211 N N . GLY A 1 287 ? -17.398 0.478 2.602 1.00 94.44 287 GLY A N 1
ATOM 2212 C CA . GLY A 1 287 ? -17.054 0.790 3.989 1.00 94.44 287 GLY A CA 1
ATOM 2213 C C . GLY A 1 287 ? -15.562 0.701 4.314 1.00 94.44 287 GLY A C 1
ATOM 2214 O O . GLY A 1 287 ? -15.206 0.645 5.491 1.00 94.44 287 GLY A O 1
ATOM 2215 N N . LYS A 1 288 ? -14.681 0.664 3.306 1.00 97.44 288 LYS A N 1
ATOM 2216 C CA . LYS A 1 288 ? -13.227 0.713 3.519 1.00 97.44 288 LYS A CA 1
ATOM 2217 C C . LYS A 1 288 ? -12.758 2.151 3.660 1.00 97.44 288 LYS A C 1
ATOM 2219 O O . LYS A 1 288 ? -13.262 3.029 2.970 1.00 97.44 288 LYS A O 1
ATOM 2224 N N . ARG A 1 289 ? -11.769 2.373 4.526 1.00 98.00 289 ARG A N 1
ATOM 2225 C CA . ARG A 1 289 ? -11.040 3.647 4.594 1.00 98.00 289 ARG A CA 1
ATOM 2226 C C . ARG A 1 289 ? -9.774 3.529 3.765 1.00 98.00 289 ARG A C 1
ATOM 2228 O O . ARG A 1 289 ? -8.957 2.649 4.036 1.00 98.00 289 ARG A O 1
ATOM 2235 N N . ILE A 1 290 ? -9.621 4.382 2.763 1.00 98.25 290 ILE A N 1
ATOM 2236 C CA . ILE A 1 290 ? -8.483 4.347 1.849 1.00 98.25 290 ILE A CA 1
ATOM 2237 C C . ILE A 1 290 ? -7.714 5.657 1.959 1.00 98.25 290 ILE A C 1
ATOM 2239 O O . ILE A 1 290 ? -8.166 6.702 1.486 1.00 98.25 290 ILE A O 1
ATOM 2243 N N . TYR A 1 291 ? -6.541 5.586 2.577 1.00 98.44 291 TYR A N 1
ATOM 2244 C CA . TYR A 1 291 ? -5.633 6.714 2.722 1.00 98.44 291 TYR A CA 1
ATOM 2245 C C . TYR A 1 291 ? -4.560 6.659 1.645 1.00 98.44 291 TYR A C 1
ATOM 2247 O O . TYR A 1 291 ? -3.981 5.606 1.379 1.00 98.44 291 TYR A O 1
ATOM 2255 N N . VAL A 1 292 ? -4.274 7.806 1.044 1.00 98.50 292 VAL A N 1
ATOM 2256 C CA . VAL A 1 292 ? -3.238 7.927 0.018 1.00 98.50 292 VAL A CA 1
ATOM 2257 C C . VAL A 1 292 ? -1.929 8.374 0.655 1.00 98.50 292 VAL A C 1
ATOM 2259 O O . VAL A 1 292 ? -1.921 9.296 1.474 1.00 98.50 292 VAL A O 1
ATOM 2262 N N . VAL A 1 293 ? -0.836 7.727 0.257 1.00 98.31 293 VAL A N 1
ATOM 2263 C CA . VAL A 1 293 ? 0.536 8.066 0.639 1.00 98.31 293 VAL A CA 1
ATOM 2264 C C . VAL A 1 293 ? 1.322 8.394 -0.628 1.00 98.31 293 VAL A C 1
ATOM 2266 O O . VAL A 1 293 ? 1.479 7.543 -1.496 1.00 98.31 293 VAL A O 1
ATOM 2269 N N . THR A 1 294 ? 1.795 9.628 -0.779 1.00 97.69 294 THR A N 1
ATOM 2270 C CA . THR A 1 294 ? 2.524 10.056 -1.989 1.00 97.69 294 THR A CA 1
ATOM 2271 C C . THR A 1 294 ? 3.318 11.339 -1.726 1.00 97.69 294 THR A C 1
ATOM 2273 O O . THR A 1 294 ? 3.275 11.873 -0.621 1.00 97.69 294 THR A O 1
ATOM 2276 N N . ALA A 1 295 ? 4.052 11.847 -2.714 1.00 95.94 295 ALA A N 1
ATOM 2277 C CA . ALA A 1 295 ? 4.625 13.193 -2.668 1.00 95.94 295 ALA A CA 1
ATOM 2278 C C . ALA A 1 295 ? 3.578 14.238 -3.084 1.00 95.94 295 ALA A C 1
ATOM 2280 O O . ALA A 1 295 ? 2.733 13.974 -3.945 1.00 95.94 295 ALA A O 1
ATOM 2281 N N . ARG A 1 296 ? 3.649 15.456 -2.536 1.00 95.00 296 ARG A N 1
ATOM 2282 C CA . ARG A 1 296 ? 2.687 16.541 -2.826 1.00 95.00 296 ARG A CA 1
ATOM 2283 C C . ARG A 1 296 ? 2.562 16.836 -4.315 1.00 95.00 296 ARG A C 1
ATOM 2285 O O . ARG A 1 296 ? 1.461 17.057 -4.804 1.00 95.00 296 ARG A O 1
ATOM 2292 N N . SER A 1 297 ? 3.686 16.825 -5.024 1.00 94.06 297 SER A N 1
ATOM 2293 C CA . SER A 1 297 ? 3.748 17.101 -6.461 1.00 94.06 297 SER A CA 1
ATOM 2294 C C . SER A 1 297 ? 3.303 15.930 -7.339 1.00 94.06 297 SER A C 1
ATOM 2296 O O . SER A 1 297 ? 3.168 16.112 -8.544 1.00 94.06 297 SER A O 1
ATOM 2298 N N . GLN A 1 298 ? 3.118 14.737 -6.768 1.00 94.56 298 GLN A N 1
ATOM 2299 C CA . GLN A 1 298 ? 2.718 13.527 -7.491 1.00 94.56 298 GLN A CA 1
ATOM 2300 C C . GLN A 1 298 ? 1.248 13.157 -7.255 1.00 94.56 298 GLN A C 1
ATOM 2302 O O . GLN A 1 298 ? 0.767 12.193 -7.835 1.00 94.56 298 GLN A O 1
ATOM 2307 N N . LEU A 1 299 ? 0.524 13.898 -6.410 1.00 97.06 299 LEU A N 1
ATOM 2308 C CA . LEU A 1 299 ? -0.892 13.659 -6.149 1.00 97.06 299 LEU A CA 1
ATOM 2309 C C . LEU A 1 299 ? -1.770 14.248 -7.263 1.00 97.06 299 LEU A C 1
ATOM 2311 O O . LEU A 1 299 ? -1.836 15.468 -7.426 1.00 97.06 299 LEU A O 1
ATOM 2315 N N . SER A 1 300 ? -2.513 13.393 -7.962 1.00 97.38 300 SER A N 1
ATOM 2316 C CA . SER A 1 300 ? -3.593 13.822 -8.855 1.00 97.38 300 SER A CA 1
ATOM 2317 C C . SER A 1 300 ? -4.769 14.419 -8.072 1.00 97.38 300 SER A C 1
ATOM 2319 O O . SER A 1 300 ? -5.070 14.034 -6.935 1.00 97.38 300 SER A O 1
ATOM 2321 N N . ARG A 1 301 ? -5.457 15.389 -8.679 1.00 96.25 301 ARG A N 1
ATOM 2322 C CA . ARG A 1 301 ? -6.586 16.079 -8.033 1.00 96.25 301 ARG A CA 1
ATOM 2323 C C . ARG A 1 301 ? -7.777 15.143 -7.878 1.00 96.25 301 ARG A C 1
ATOM 2325 O O . ARG A 1 301 ? -8.444 15.165 -6.850 1.00 96.25 301 ARG A O 1
ATOM 2332 N N . GLU A 1 302 ? -7.998 14.323 -8.889 1.00 97.00 302 GLU A N 1
ATOM 2333 C CA . GLU A 1 302 ? -9.029 13.303 -9.009 1.00 97.00 302 GLU A CA 1
ATOM 2334 C C . GLU A 1 302 ? -8.936 12.325 -7.836 1.00 97.00 302 GLU A C 1
ATOM 2336 O O . GLU A 1 302 ? -9.875 12.212 -7.043 1.00 97.00 302 GLU A O 1
ATOM 2341 N N . LEU A 1 303 ? -7.755 11.728 -7.630 1.00 96.81 303 LEU A N 1
ATOM 2342 C CA . LEU A 1 303 ? -7.515 10.838 -6.498 1.00 96.81 303 LEU A CA 1
ATOM 2343 C C . LEU A 1 303 ? -7.670 11.576 -5.161 1.00 96.81 303 LEU A C 1
ATOM 2345 O O . LEU A 1 303 ? -8.249 11.044 -4.210 1.00 96.81 303 LEU A O 1
ATOM 2349 N N . ALA A 1 304 ? -7.204 12.825 -5.081 1.00 96.19 304 ALA A N 1
ATOM 2350 C CA . ALA A 1 304 ? -7.349 13.635 -3.878 1.00 96.19 304 ALA A CA 1
ATOM 2351 C C . ALA A 1 304 ? -8.818 13.909 -3.515 1.00 96.19 304 ALA A C 1
ATOM 2353 O O . ALA A 1 304 ? -9.111 14.052 -2.327 1.00 96.19 304 ALA A O 1
ATOM 2354 N N . TYR A 1 305 ? -9.737 14.002 -4.476 1.00 96.06 305 TYR A N 1
ATOM 2355 C CA . TYR A 1 305 ? -11.156 14.221 -4.186 1.00 96.06 305 TYR A CA 1
ATOM 2356 C C . TYR A 1 305 ? -11.834 12.981 -3.602 1.00 96.06 305 TYR A C 1
ATOM 2358 O O . TYR A 1 305 ? -12.702 13.120 -2.738 1.00 96.06 305 TYR A O 1
ATOM 2366 N N . VAL A 1 306 ? -11.418 11.787 -4.027 1.00 96.38 306 VAL A N 1
ATOM 2367 C CA . VAL A 1 306 ? -12.063 10.530 -3.623 1.00 96.38 306 VAL A CA 1
ATOM 2368 C C . VAL A 1 306 ? -11.395 9.830 -2.444 1.00 96.38 306 VAL A C 1
ATOM 2370 O O . VAL A 1 306 ? -12.049 9.020 -1.797 1.00 96.38 306 VAL A O 1
ATOM 2373 N N . ALA A 1 307 ? -10.130 10.108 -2.127 1.00 95.56 307 ALA A N 1
ATOM 2374 C CA . ALA A 1 307 ? -9.436 9.466 -1.008 1.00 95.56 307 ALA A CA 1
ATOM 2375 C C . ALA A 1 307 ? -9.904 9.973 0.370 1.00 95.56 307 ALA A C 1
ATOM 2377 O O . ALA A 1 307 ? -10.274 11.143 0.536 1.00 95.56 307 ALA A O 1
ATOM 2378 N N . ASP A 1 308 ? -9.838 9.103 1.384 1.00 97.12 308 ASP A N 1
ATOM 2379 C CA . ASP A 1 308 ? -10.080 9.495 2.773 1.00 97.12 308 ASP A CA 1
ATOM 2380 C C . ASP A 1 308 ? -8.986 10.446 3.274 1.00 97.12 308 ASP A C 1
ATOM 2382 O O . ASP A 1 308 ? -7.844 10.437 2.809 1.00 97.12 308 ASP A O 1
ATOM 2386 N N . LYS A 1 309 ? -9.357 11.313 4.221 1.00 95.00 309 LYS A N 1
ATOM 2387 C CA . LYS A 1 309 ? -8.468 12.338 4.777 1.00 95.00 309 LYS A CA 1
ATOM 2388 C C . LYS A 1 309 ? -7.922 11.914 6.142 1.00 95.00 309 LYS A C 1
ATOM 2390 O O . LYS A 1 309 ? -8.694 11.389 6.945 1.00 95.00 309 LYS A O 1
ATOM 2395 N N . PRO A 1 310 ? -6.637 12.182 6.428 1.00 96.44 310 PRO A N 1
ATOM 2396 C CA . PRO A 1 310 ? -5.711 13.011 5.650 1.00 96.44 310 PRO A CA 1
ATOM 2397 C C . PRO A 1 310 ? -5.063 12.261 4.474 1.00 96.44 310 PRO A C 1
ATOM 2399 O O . PRO A 1 310 ? -5.045 11.036 4.429 1.00 96.44 310 PRO A O 1
ATOM 2402 N N . ILE A 1 311 ? -4.501 13.028 3.537 1.00 96.81 311 ILE A N 1
ATOM 2403 C CA . ILE A 1 311 ? -3.519 12.498 2.584 1.00 96.81 311 ILE A CA 1
ATOM 2404 C C . ILE A 1 311 ? -2.152 12.582 3.260 1.00 96.81 311 ILE A C 1
ATOM 2406 O O . ILE A 1 311 ? -1.809 13.636 3.795 1.00 96.81 311 ILE A O 1
ATOM 2410 N N . PHE A 1 312 ? -1.392 11.493 3.242 1.00 97.06 312 PHE A N 1
ATOM 2411 C CA . PHE A 1 312 ? -0.085 11.417 3.882 1.00 97.06 312 PHE A CA 1
ATOM 2412 C C . PHE A 1 312 ? 1.001 11.776 2.874 1.00 97.06 312 PHE A C 1
ATOM 2414 O O . PHE A 1 312 ? 1.299 11.014 1.953 1.00 97.06 312 PHE A O 1
ATOM 2421 N N . PHE A 1 313 ? 1.592 12.952 3.053 1.00 97.00 313 PHE A N 1
ATOM 2422 C CA . PHE A 1 313 ? 2.668 13.420 2.194 1.00 97.00 313 PHE A CA 1
ATOM 2423 C C . PHE A 1 313 ? 4.012 12.941 2.719 1.00 97.00 313 PHE A C 1
ATOM 2425 O O . PHE A 1 313 ? 4.383 13.255 3.847 1.00 97.00 313 PHE A O 1
ATOM 2432 N N . ILE A 1 314 ? 4.745 12.165 1.925 1.00 95.81 314 ILE A N 1
ATOM 2433 C CA . ILE A 1 314 ? 5.983 11.521 2.384 1.00 95.81 314 ILE A CA 1
ATOM 2434 C C . ILE A 1 314 ? 7.049 12.528 2.832 1.00 95.81 314 ILE A C 1
ATOM 2436 O O . ILE A 1 314 ? 7.873 12.201 3.682 1.00 95.81 314 ILE A O 1
ATOM 2440 N N . GLU A 1 315 ? 7.021 13.757 2.321 1.00 93.81 315 GLU A N 1
ATOM 2441 C CA . GLU A 1 315 ? 7.906 14.851 2.727 1.00 93.81 315 GLU A CA 1
ATOM 2442 C C . GLU A 1 315 ? 7.780 15.180 4.222 1.00 93.81 315 GLU A C 1
ATOM 2444 O O . GLU A 1 315 ? 8.747 15.599 4.849 1.00 93.81 315 GLU A O 1
ATOM 2449 N N . GLU A 1 316 ? 6.605 14.958 4.811 1.00 93.94 316 GLU A N 1
ATOM 2450 C CA . GLU A 1 316 ? 6.328 15.239 6.224 1.00 93.94 316 GLU A CA 1
ATOM 2451 C C . GLU A 1 316 ? 6.931 14.199 7.172 1.00 93.94 316 GLU A C 1
ATOM 2453 O O . GLU A 1 316 ? 7.052 14.450 8.369 1.00 93.94 316 GLU A O 1
ATOM 2458 N N . TYR A 1 317 ? 7.301 13.030 6.645 1.00 94.06 317 TYR A N 1
ATOM 2459 C CA . TYR A 1 317 ? 7.716 11.871 7.434 1.00 94.06 317 TYR A CA 1
ATOM 2460 C C . TYR A 1 317 ? 9.153 11.436 7.133 1.00 94.06 317 TYR A C 1
ATOM 2462 O O . TYR A 1 317 ? 9.552 10.356 7.568 1.00 94.06 317 TYR A O 1
ATOM 2470 N N . ALA A 1 318 ? 9.941 12.251 6.422 1.00 92.00 318 ALA A N 1
ATOM 2471 C CA . ALA A 1 318 ? 11.300 11.908 5.990 1.00 92.00 318 ALA A CA 1
ATOM 2472 C C . ALA A 1 318 ? 12.195 11.421 7.147 1.00 92.00 318 ALA A C 1
ATOM 2474 O O . ALA A 1 318 ? 12.840 10.383 7.021 1.00 92.00 318 ALA A O 1
ATOM 2475 N N . ASP A 1 319 ? 12.143 12.082 8.306 1.00 91.25 319 ASP A N 1
ATOM 2476 C CA . ASP A 1 319 ? 12.925 11.694 9.492 1.00 91.25 319 ASP A CA 1
ATOM 2477 C C . ASP A 1 319 ? 12.469 10.363 10.119 1.00 91.25 319 ASP A C 1
ATOM 2479 O O . ASP A 1 319 ? 13.214 9.720 10.856 1.00 91.25 319 ASP A O 1
ATOM 2483 N N . THR A 1 320 ? 11.232 9.938 9.851 1.00 93.19 320 THR A N 1
ATOM 2484 C CA . THR A 1 320 ? 10.627 8.739 10.453 1.00 93.19 320 THR A CA 1
ATOM 2485 C C . THR A 1 320 ? 10.710 7.527 9.534 1.00 93.19 320 THR A C 1
ATOM 2487 O O . THR A 1 320 ? 11.032 6.430 9.988 1.00 93.19 320 THR A O 1
ATOM 2490 N N . ILE A 1 321 ? 10.415 7.704 8.244 1.00 94.06 321 ILE A N 1
ATOM 2491 C CA . ILE A 1 321 ? 10.338 6.607 7.267 1.00 94.06 321 ILE A CA 1
ATOM 2492 C C . ILE A 1 321 ? 11.475 6.636 6.244 1.00 94.06 321 ILE A C 1
ATOM 2494 O O . ILE A 1 321 ? 11.527 5.768 5.376 1.00 94.06 321 ILE A O 1
ATOM 2498 N N . GLY A 1 322 ? 12.381 7.610 6.317 1.00 91.31 322 GLY A N 1
ATOM 2499 C CA . GLY A 1 322 ? 13.543 7.702 5.442 1.00 91.31 322 GLY A CA 1
ATOM 2500 C C . GLY A 1 322 ? 14.591 6.626 5.718 1.00 91.31 322 GLY A C 1
ATOM 2501 O O . GLY A 1 322 ? 14.750 6.125 6.839 1.00 91.31 322 GLY A O 1
ATOM 2502 N N . ARG A 1 323 ? 15.317 6.262 4.662 1.00 85.06 323 ARG A N 1
ATOM 2503 C CA . ARG A 1 323 ? 16.511 5.420 4.738 1.00 85.06 323 ARG A CA 1
ATOM 2504 C C . ARG A 1 323 ? 17.678 6.157 5.389 1.00 85.06 323 ARG A C 1
ATOM 2506 O O . ARG A 1 323 ? 18.008 7.268 4.990 1.00 85.06 323 ARG A O 1
ATOM 2513 N N . ASP A 1 324 ? 18.347 5.483 6.321 1.00 76.44 324 ASP A N 1
ATOM 2514 C CA . ASP A 1 324 ? 19.516 6.025 7.033 1.00 76.44 324 ASP A CA 1
ATOM 2515 C C . ASP A 1 324 ? 20.812 5.912 6.206 1.00 76.44 324 ASP A C 1
ATOM 2517 O O . ASP A 1 324 ? 21.780 6.630 6.438 1.00 76.44 324 ASP A O 1
ATOM 2521 N N . ASP A 1 325 ? 20.842 5.002 5.229 1.00 62.41 325 ASP A N 1
ATOM 2522 C CA . ASP A 1 325 ? 22.030 4.583 4.475 1.00 62.41 325 ASP A CA 1
ATOM 2523 C C . ASP A 1 325 ? 22.265 5.369 3.171 1.00 62.41 325 ASP A C 1
ATOM 2525 O O . ASP A 1 325 ? 23.267 5.162 2.482 1.00 62.41 325 ASP A O 1
ATOM 2529 N N . ARG A 1 326 ? 21.379 6.317 2.840 1.00 51.81 326 ARG A N 1
ATOM 2530 C CA . ARG A 1 326 ? 21.562 7.293 1.756 1.00 51.81 326 ARG A CA 1
ATOM 2531 C C . ARG A 1 326 ? 21.083 8.671 2.202 1.00 51.81 326 ARG A C 1
ATOM 2533 O O . ARG A 1 326 ? 19.971 9.079 1.880 1.00 51.81 326 ARG A O 1
ATOM 2540 N N . ALA A 1 327 ? 21.957 9.415 2.878 1.00 35.31 327 ALA A N 1
ATOM 2541 C CA . ALA A 1 327 ? 21.844 10.870 2.878 1.00 35.31 327 ALA A CA 1
ATOM 2542 C C . ALA A 1 327 ? 21.783 11.358 1.413 1.00 35.31 327 ALA A C 1
ATOM 2544 O O . ALA A 1 327 ? 22.489 10.788 0.568 1.00 35.31 327 ALA A O 1
ATOM 2545 N N . PRO A 1 328 ? 20.958 12.364 1.073 1.00 37.53 328 PRO A N 1
ATOM 2546 C CA . PRO A 1 328 ? 20.979 12.945 -0.261 1.00 37.53 328 PRO A CA 1
ATOM 2547 C C . PRO A 1 328 ? 22.406 13.420 -0.549 1.00 37.53 328 PRO A C 1
ATOM 2549 O O . PRO A 1 328 ? 22.949 14.280 0.145 1.00 37.53 328 PRO A O 1
ATOM 2552 N N . GLY A 1 329 ? 23.050 12.799 -1.539 1.00 32.06 329 GLY A N 1
ATOM 2553 C CA . GLY A 1 329 ? 24.318 13.297 -2.058 1.00 32.06 329 GLY A CA 1
ATOM 2554 C C . GLY A 1 329 ? 24.119 14.723 -2.582 1.00 32.06 329 GLY A C 1
ATOM 2555 O O . GLY A 1 329 ? 23.005 15.056 -2.995 1.00 32.06 329 GLY A O 1
ATOM 2556 N N . PRO A 1 330 ? 25.160 15.574 -2.556 1.00 28.34 330 PRO A N 1
ATOM 2557 C CA . PRO A 1 330 ? 25.031 16.964 -2.974 1.00 28.34 330 PRO A CA 1
ATOM 2558 C C . PRO A 1 330 ? 24.441 17.028 -4.385 1.00 28.34 330 PRO A C 1
ATOM 2560 O O . PRO A 1 330 ? 24.849 16.264 -5.265 1.00 28.34 330 PRO A O 1
ATOM 2563 N N . ALA A 1 331 ? 23.459 17.917 -4.566 1.00 33.38 331 ALA A N 1
ATOM 2564 C CA . ALA A 1 331 ? 22.859 18.208 -5.861 1.00 33.38 331 ALA A CA 1
ATOM 2565 C C . ALA A 1 331 ? 23.978 18.468 -6.881 1.00 33.38 331 ALA A C 1
ATOM 2567 O O . ALA A 1 331 ? 24.867 19.284 -6.625 1.00 33.38 331 ALA A O 1
ATOM 2568 N N . ARG A 1 332 ? 23.972 17.707 -7.978 1.00 30.06 332 ARG A N 1
ATOM 2569 C CA . ARG A 1 332 ? 24.886 17.917 -9.102 1.00 30.06 332 ARG A CA 1
ATOM 2570 C C . ARG A 1 332 ? 24.374 19.009 -10.017 1.00 30.06 332 ARG A C 1
ATOM 2572 O O . ARG A 1 332 ? 23.146 19.019 -10.253 1.00 30.06 332 ARG A O 1
#

Secondary structure (DSSP, 8-state):
--PPP------TTPPEEEEEE-EE-TTS-EEEE-TTS-EEEEPGGGGGGSPTT-EEEEEEEE-SS-EEEEEEEE-------S----HHHHHHHHHHHHTPPP-----PPPPPPPP------------PPPPPPPPPPP-PPPPPPPPPPPGGGT--TT-EEEEEEEHHHHHHHHHHHTS-B-HHHHHHHHHTTSEEEEEEEEEEES-TT-HHHHHHHHHHHHTT-EEEEEE-EEEEPTTT--EEEE---HHHHHHHHHHTTTT-SEEEEE---GGGHHHHHHHHHTT-EEEEEE-GGG--HHHHHHSEEEEEEGGGGHHHHB-SS---PPP-

Radius of gyration: 27.02 Å; Cα contacts (8 Å, |Δi|>4): 485; chains: 1; bounding box: 60×102×56 Å

Sequence (332 aa):
MTPIGRNGAVDDDEPVEAVLTFHEQADGRKVARLPGGKVVLLDLHQMHRVADGERWSVRLRHKETFAIAEPLDLAREALIPNPVLRSDIAERLSSLVAARPARPVEGTPPAPGPPAEAPEPKPAVVAPAPPAPPPAPQPVPAPKPPAAVSPREVIRAADRVALFVDGANMDGACRAAAYFVDYRKAREFFLAAGQFYAGFYYIADFTASDPLQQRYLDFLSHAGYIVRRRPVKVIRDQDTGERIIKGNLDTEIVLDMLNTVGNYDVAYLFSGDSDFERAVDLLRSRGKRIYVVTARSQLSRELAYVADKPIFFIEEYADTIGRDDRAPGPAR

Nearest PDB structures (foldseek):
  2id0-assembly1_A  TM=7.687E-01  e=1.467E-02  Escherichia coli K-12
  2ix1-assembly1_A  TM=7.918E-01  e=9.241E-02  Escherichia coli
  7ase-assembly1_w  TM=4.423E-01  e=6.611E-03  Trypanosoma cruzi
  4gnx-assembly1_A  TM=4.065E-01  e=6.396E-02  Mycosarcoma maydis
  6lrd-assembly1_A  TM=4.597E-01  e=1.929E-01  Deinococcus radiodurans

Mean predicted aligned error: 16.72 Å